Protein AF-A0A9N8PCC7-F1 (afdb_monomer_lite)

Organism: NCBI:txid2773715

pLDDT: mean 74.43, std 17.74, range [26.09, 97.5]

Structure (mmCIF, N/CA/C/O backbone):
data_AF-A0A9N8PCC7-F1
#
_entry.id   AF-A0A9N8PCC7-F1
#
loop_
_atom_site.group_PDB
_atom_site.id
_atom_site.type_symbol
_atom_site.label_atom_id
_atom_site.label_alt_id
_atom_site.label_comp_id
_atom_site.label_asym_id
_atom_site.label_entity_id
_atom_site.label_seq_id
_atom_site.pdbx_PDB_ins_code
_atom_site.Cartn_x
_atom_site.Cartn_y
_atom_site.Cartn_z
_atom_site.occupancy
_atom_site.B_iso_or_equiv
_atom_site.auth_seq_id
_atom_site.auth_comp_id
_atom_site.auth_asym_id
_atom_site.auth_atom_id
_atom_site.pdbx_PDB_model_num
ATOM 1 N N . MET A 1 1 ? 11.808 42.825 34.217 1.00 35.28 1 MET A N 1
ATOM 2 C CA . MET A 1 1 ? 12.042 42.696 32.765 1.00 35.28 1 MET A CA 1
ATOM 3 C C . MET A 1 1 ? 12.006 41.198 32.480 1.00 35.28 1 MET A C 1
ATOM 5 O O . MET A 1 1 ? 12.984 40.535 32.777 1.00 35.28 1 MET A O 1
ATOM 9 N N . SER A 1 2 ? 10.834 40.570 32.314 1.00 26.09 2 SER A N 1
ATOM 10 C CA . SER A 1 2 ? 9.923 40.628 31.141 1.00 26.09 2 SER A CA 1
ATOM 11 C C . SER A 1 2 ? 10.661 40.135 29.885 1.00 26.09 2 SER A C 1
ATOM 13 O O . SER A 1 2 ? 11.716 40.679 29.599 1.00 26.09 2 SER A O 1
ATOM 15 N N . SER A 1 3 ? 10.235 39.126 29.119 1.00 27.95 3 SER A N 1
ATOM 16 C CA . SER A 1 3 ? 8.883 38.614 28.853 1.00 27.95 3 SER A CA 1
ATOM 17 C C . SER A 1 3 ? 8.884 37.158 28.359 1.00 27.95 3 SER A C 1
ATOM 19 O O . SER A 1 3 ? 9.812 36.723 27.683 1.00 27.95 3 SER A O 1
ATOM 21 N N . ASN A 1 4 ? 7.773 36.471 28.648 1.00 31.59 4 ASN A N 1
ATOM 22 C CA . ASN A 1 4 ? 7.223 35.323 27.919 1.00 31.59 4 ASN A CA 1
ATOM 23 C C . ASN A 1 4 ? 6.811 35.699 26.479 1.00 31.59 4 ASN A C 1
ATOM 25 O O . ASN A 1 4 ? 6.327 36.807 26.274 1.00 31.59 4 ASN A O 1
ATOM 29 N N . CYS A 1 5 ? 6.880 34.734 25.558 1.00 27.02 5 CYS A N 1
ATOM 30 C CA . CYS A 1 5 ? 6.043 34.567 24.349 1.00 27.02 5 CYS A CA 1
ATOM 31 C C . CYS A 1 5 ? 6.024 33.043 24.096 1.00 27.02 5 CYS A C 1
ATOM 33 O O . CYS A 1 5 ? 7.092 32.470 23.916 1.00 27.02 5 CYS A O 1
ATOM 35 N N . THR A 1 6 ? 4.965 32.238 24.241 1.00 35.41 6 THR A N 1
ATOM 36 C CA . THR A 1 6 ? 3.554 32.302 23.808 1.00 35.41 6 THR A CA 1
ATOM 37 C C . THR A 1 6 ? 3.389 32.398 22.293 1.00 35.41 6 THR A C 1
ATOM 39 O O . THR A 1 6 ? 3.453 33.479 21.727 1.00 35.41 6 THR A O 1
ATOM 42 N N . ALA A 1 7 ? 3.131 31.245 21.672 1.00 30.30 7 ALA A N 1
ATOM 43 C CA . ALA A 1 7 ? 2.411 31.112 20.408 1.00 30.30 7 ALA A CA 1
ATOM 44 C C . ALA A 1 7 ? 1.688 29.751 20.407 1.00 30.30 7 ALA A C 1
ATOM 46 O O . ALA A 1 7 ? 2.099 28.786 19.771 1.00 30.30 7 ALA A O 1
ATOM 47 N N . MET A 1 8 ? 0.630 29.666 21.220 1.00 35.38 8 MET A N 1
ATOM 48 C CA . MET A 1 8 ? -0.553 28.895 20.850 1.00 35.38 8 MET A CA 1
ATOM 49 C C . MET A 1 8 ? -1.354 29.812 19.925 1.00 35.38 8 MET A C 1
ATOM 51 O O . MET A 1 8 ? -1.913 30.796 20.397 1.00 35.38 8 MET A O 1
ATOM 55 N N . GLU A 1 9 ? -1.396 29.506 18.634 1.00 30.23 9 GLU A N 1
ATOM 56 C CA . GLU A 1 9 ? -2.389 30.053 17.706 1.00 30.23 9 GLU A CA 1
ATOM 57 C C . GLU A 1 9 ? -3.090 28.853 17.064 1.00 30.23 9 GLU A C 1
ATOM 59 O O . GLU A 1 9 ? -2.480 28.022 16.400 1.00 30.23 9 GLU A O 1
ATOM 64 N N . ASN A 1 10 ? -4.288 28.554 17.561 1.00 30.11 10 ASN A N 1
ATOM 65 C CA . ASN A 1 10 ? -5.568 28.987 16.989 1.00 30.11 10 ASN A CA 1
ATOM 66 C C . ASN A 1 10 ? -6.054 28.019 15.902 1.00 30.11 10 ASN A C 1
ATOM 68 O O . ASN A 1 10 ? -6.213 28.364 14.736 1.00 30.11 10 ASN A O 1
ATOM 72 N N . MET A 1 11 ? -6.380 26.795 16.331 1.00 27.27 11 MET A N 1
ATOM 73 C CA . MET A 1 11 ? -7.489 26.064 15.721 1.00 27.27 11 MET A CA 1
ATOM 74 C C . MET A 1 11 ? -8.777 26.744 16.182 1.00 27.27 11 MET A C 1
ATOM 76 O O . MET A 1 11 ? -9.309 26.444 17.251 1.00 27.27 11 MET A O 1
ATOM 80 N N . THR A 1 12 ? -9.241 27.712 15.400 1.00 27.44 12 THR A N 1
ATOM 81 C CA . THR A 1 12 ? -10.558 28.321 15.561 1.00 27.44 12 THR A CA 1
ATOM 82 C C . THR A 1 12 ? -11.598 27.241 15.268 1.00 27.44 12 THR A C 1
ATOM 84 O O . THR A 1 12 ? -11.941 26.971 14.119 1.00 27.44 12 THR A O 1
ATOM 87 N N . LEU A 1 13 ? -12.043 26.557 16.323 1.00 32.41 13 LEU A N 1
ATOM 88 C CA . LEU A 1 13 ? -13.216 25.694 16.285 1.00 32.41 13 LEU A CA 1
ATOM 89 C C . LEU A 1 13 ? -14.417 26.549 15.849 1.00 32.41 13 LEU A C 1
ATOM 91 O O . LEU A 1 13 ? -14.565 27.666 16.356 1.00 32.41 13 LEU A O 1
ATOM 95 N N . PRO A 1 14 ? -15.263 26.066 14.923 1.00 30.00 14 PRO A N 1
ATOM 96 C CA . PRO A 1 14 ? -16.457 26.790 14.522 1.00 30.00 14 PRO A CA 1
ATOM 97 C C . PRO A 1 14 ? -17.300 27.111 15.760 1.00 30.00 14 PRO A C 1
ATOM 99 O O . PRO A 1 14 ? -17.638 26.241 16.565 1.00 30.00 14 PRO A O 1
ATOM 102 N N . SER A 1 15 ? -17.584 28.398 15.930 1.00 39.75 15 SER A N 1
ATOM 103 C CA . SER A 1 15 ? -18.399 28.928 17.010 1.00 39.75 15 SER A CA 1
ATOM 104 C C . SER A 1 15 ? -19.857 28.495 16.831 1.00 39.75 15 SER A C 1
ATOM 106 O O . SER A 1 15 ? -20.537 28.935 15.905 1.00 39.75 15 SER A O 1
ATOM 108 N N . SER A 1 16 ? -20.295 27.681 17.793 1.00 43.28 16 SER A N 1
ATOM 109 C CA . SER A 1 16 ? -21.620 27.092 18.048 1.00 43.28 16 SER A CA 1
ATOM 110 C C . SER A 1 16 ? -21.957 25.784 17.313 1.00 43.28 16 SER A C 1
ATOM 112 O O . SER A 1 16 ? -22.193 25.769 16.108 1.00 43.28 16 SER A O 1
ATOM 114 N N . PRO A 1 17 ? -22.060 24.679 18.072 1.00 42.03 17 PRO A N 1
ATOM 115 C CA . PRO A 1 17 ? -22.912 23.560 17.722 1.00 42.03 17 PRO A CA 1
ATOM 116 C C . PRO A 1 17 ? -23.997 23.414 18.796 1.00 42.03 17 PRO A C 1
ATOM 118 O O . PRO A 1 17 ? -23.699 23.132 19.957 1.00 42.03 17 PRO A O 1
ATOM 121 N N . GLU A 1 18 ? -25.263 23.583 18.429 1.00 40.59 18 GLU A N 1
ATOM 122 C CA . GLU A 1 18 ? -26.331 22.931 19.186 1.00 40.59 18 GLU A CA 1
ATOM 123 C C . GLU A 1 18 ? -26.0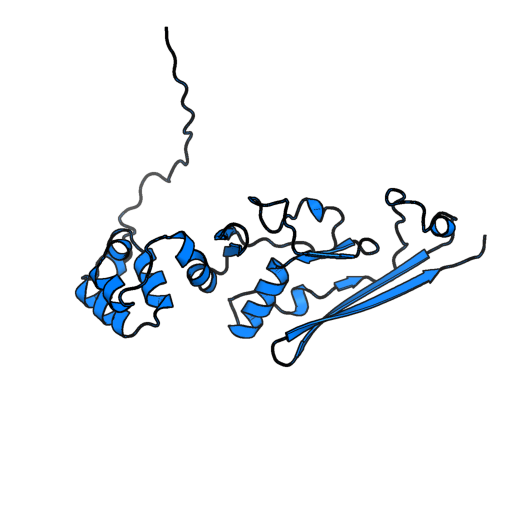02 21.431 19.269 1.00 40.59 18 GLU A C 1
ATOM 125 O O . GLU A 1 18 ? -25.667 20.812 18.260 1.00 40.59 18 GLU A O 1
ATOM 130 N N . ASP A 1 19 ? -26.007 20.897 20.491 1.00 43.06 19 ASP A N 1
ATOM 131 C CA . ASP A 1 19 ? -25.852 19.498 20.903 1.00 43.06 19 ASP A CA 1
ATOM 132 C C . ASP A 1 19 ? -25.801 18.434 19.784 1.00 43.06 19 ASP A C 1
ATOM 134 O O . ASP A 1 19 ? -26.704 17.613 19.624 1.00 43.06 19 ASP A O 1
ATOM 138 N N . LEU A 1 20 ? -24.657 18.309 19.105 1.00 44.66 20 LEU A N 1
ATOM 139 C CA . LEU A 1 20 ? -24.271 17.075 18.409 1.00 44.66 20 LEU A CA 1
ATOM 140 C C . LEU A 1 20 ? -23.746 16.051 19.430 1.00 44.66 20 LEU A C 1
ATOM 142 O O . LEU A 1 20 ? -22.702 15.423 19.256 1.00 44.66 20 LEU A O 1
ATOM 146 N N . THR A 1 21 ? -24.463 15.880 20.542 1.00 58.31 21 THR A N 1
ATOM 147 C CA . THR A 1 21 ? -24.248 14.737 21.422 1.00 58.31 21 THR A CA 1
ATOM 148 C C . THR A 1 21 ? -24.821 13.521 20.714 1.00 58.31 21 THR A C 1
ATOM 150 O O . THR A 1 21 ? -26.038 13.342 20.643 1.00 58.31 21 THR A O 1
ATOM 153 N N . SER A 1 22 ? -23.928 12.697 20.152 1.00 63.16 22 SER A N 1
ATOM 154 C CA . SER A 1 22 ? -24.262 11.381 19.602 1.00 63.16 22 SER A CA 1
ATOM 155 C C . SER A 1 22 ? -25.315 10.700 20.491 1.00 63.16 22 SER A C 1
ATOM 157 O O . SER A 1 22 ? -25.115 10.645 21.708 1.00 63.16 22 SER A O 1
ATOM 159 N N . PRO A 1 23 ? -26.425 10.170 19.943 1.00 71.12 23 PRO A N 1
ATOM 160 C CA . PRO A 1 23 ? -27.446 9.485 20.740 1.00 71.12 23 PRO A CA 1
ATOM 161 C C . PRO A 1 23 ? -26.857 8.318 21.545 1.00 71.12 23 PRO A C 1
ATOM 163 O O . PRO A 1 23 ? -27.362 7.981 22.612 1.00 71.12 23 PRO A O 1
ATOM 166 N N . PHE A 1 24 ? -25.726 7.771 21.093 1.00 67.00 24 PHE A N 1
ATOM 167 C CA . PHE A 1 24 ? -24.963 6.759 21.810 1.00 67.00 24 PHE A CA 1
ATOM 168 C C . PHE A 1 24 ? -24.369 7.273 23.134 1.00 67.00 24 PHE A C 1
ATOM 170 O O . PHE A 1 24 ? -24.306 6.535 24.111 1.00 67.00 24 PHE A O 1
ATOM 177 N N . ALA A 1 25 ? -23.989 8.552 23.208 1.00 66.44 25 ALA A N 1
ATOM 178 C CA . ALA A 1 25 ? -23.482 9.180 24.431 1.00 66.44 25 ALA A CA 1
ATOM 179 C C . ALA A 1 25 ? -24.571 9.390 25.502 1.00 66.44 25 ALA A C 1
ATOM 181 O O . ALA A 1 25 ? -24.244 9.686 26.649 1.00 66.44 25 ALA A O 1
ATOM 182 N N . LYS A 1 26 ? -25.853 9.237 25.135 1.00 76.94 26 LYS A N 1
ATOM 183 C CA . LYS A 1 26 ? -27.009 9.328 26.043 1.00 76.94 26 LYS A CA 1
ATOM 184 C C . LYS A 1 26 ? -27.431 7.965 26.610 1.00 76.94 26 LYS A C 1
ATOM 186 O O . LYS A 1 26 ? -28.301 7.924 27.477 1.00 76.94 26 LYS A O 1
ATOM 191 N N . LEU A 1 27 ? -26.848 6.859 26.133 1.00 80.31 27 LEU A N 1
ATOM 192 C CA . LEU A 1 27 ? -27.127 5.521 26.662 1.00 80.31 27 LEU A CA 1
ATOM 193 C C . LEU A 1 27 ? -26.591 5.385 28.090 1.00 80.31 27 LEU A C 1
ATOM 195 O O . LEU A 1 27 ? -25.503 5.873 28.406 1.00 80.31 27 LEU A O 1
ATOM 199 N N . CYS A 1 28 ? -27.335 4.689 28.955 1.00 85.12 28 CYS A N 1
ATOM 200 C CA . CYS A 1 28 ? -26.811 4.341 30.271 1.00 85.12 28 CYS A CA 1
ATOM 201 C C . CYS A 1 28 ? -25.649 3.350 30.127 1.00 85.12 28 CYS A C 1
ATOM 203 O O . CYS A 1 28 ? -25.610 2.537 29.199 1.00 85.12 28 CYS A O 1
ATOM 205 N N . ILE A 1 29 ? -24.702 3.409 31.063 1.00 81.88 29 ILE A N 1
ATOM 206 C CA . ILE A 1 29 ? -23.507 2.567 31.007 1.00 81.88 29 ILE A CA 1
ATOM 207 C C . ILE A 1 29 ? -23.854 1.071 31.011 1.00 81.88 29 ILE A C 1
ATOM 209 O O . ILE A 1 29 ? -23.195 0.312 30.313 1.00 81.88 29 ILE A O 1
ATOM 213 N N . ASP A 1 30 ? -24.923 0.656 31.696 1.00 84.25 30 ASP A N 1
ATOM 214 C CA . ASP A 1 30 ? -25.349 -0.748 31.750 1.00 84.25 30 ASP A CA 1
ATOM 215 C C . ASP A 1 30 ? -25.771 -1.285 30.376 1.00 84.25 30 ASP A C 1
ATOM 217 O O . ASP A 1 30 ? -25.395 -2.395 30.007 1.00 84.25 30 ASP A O 1
ATOM 221 N N . LEU A 1 31 ? -26.482 -0.481 29.575 1.00 86.62 31 LEU A N 1
ATOM 222 C CA . LEU A 1 31 ? -26.829 -0.841 28.196 1.00 86.62 31 LEU A CA 1
ATOM 223 C C . LEU A 1 31 ? -25.581 -0.930 27.316 1.00 86.62 31 LEU A C 1
ATOM 225 O O . LEU A 1 31 ? -25.467 -1.835 26.494 1.00 86.62 31 LEU A O 1
ATOM 229 N N . VAL A 1 32 ? -24.622 -0.019 27.502 1.00 87.00 32 VAL A N 1
ATOM 230 C CA . VAL A 1 32 ? -23.350 -0.053 26.765 1.00 87.00 32 VAL A CA 1
ATOM 231 C C . VAL A 1 32 ? -22.543 -1.306 27.116 1.00 87.00 32 VAL A C 1
ATOM 233 O O . VAL A 1 32 ? -21.949 -1.907 26.224 1.00 87.00 32 VAL A O 1
ATOM 236 N N . LEU A 1 33 ? -22.542 -1.728 28.384 1.00 85.12 33 LEU A N 1
ATOM 237 C CA . LEU A 1 33 ? -21.879 -2.956 28.831 1.00 85.12 33 LEU A CA 1
ATOM 238 C C . LEU A 1 33 ? -22.560 -4.206 28.267 1.00 85.12 33 LEU A C 1
ATOM 240 O O . LEU A 1 33 ? -21.866 -5.070 27.746 1.00 85.12 33 LEU A O 1
ATOM 244 N N . GLN A 1 34 ? -23.896 -4.260 28.269 1.00 86.56 34 GLN A N 1
ATOM 245 C CA . GLN A 1 34 ? -24.636 -5.358 27.639 1.00 86.56 34 GLN A CA 1
ATOM 246 C C . GLN A 1 34 ? -24.338 -5.460 26.144 1.00 86.56 34 GLN A C 1
ATOM 248 O O . GLN A 1 34 ? -24.159 -6.556 25.634 1.00 86.56 34 GLN A O 1
ATOM 253 N N . ILE A 1 35 ? -24.248 -4.331 25.432 1.00 86.88 35 ILE A N 1
ATOM 254 C CA . ILE A 1 35 ? -23.822 -4.326 24.026 1.00 86.88 35 ILE A CA 1
ATOM 255 C C . ILE A 1 35 ? -22.389 -4.861 23.914 1.00 86.88 35 ILE A C 1
ATOM 257 O O . ILE A 1 35 ? -22.114 -5.698 23.058 1.00 86.88 35 ILE A O 1
ATOM 261 N N . ALA A 1 36 ? -21.483 -4.397 24.778 1.00 86.56 36 ALA A N 1
ATOM 262 C CA . ALA A 1 36 ? -20.080 -4.792 24.765 1.00 86.56 36 ALA A CA 1
ATOM 263 C C . ALA A 1 36 ? -19.859 -6.291 25.036 1.00 86.56 36 ALA A C 1
ATOM 265 O O . ALA A 1 36 ? -18.931 -6.852 24.460 1.00 86.56 36 ALA A O 1
ATOM 266 N N . ASP A 1 37 ? -20.718 -6.945 25.821 1.00 85.88 37 ASP A N 1
ATOM 267 C CA . ASP A 1 37 ? -20.656 -8.393 26.083 1.00 85.88 37 ASP A CA 1
ATOM 268 C C . ASP A 1 37 ? -20.820 -9.247 24.815 1.00 85.88 37 ASP A C 1
ATOM 270 O O . ASP A 1 37 ? -20.281 -10.350 24.729 1.00 85.88 37 ASP A O 1
ATOM 274 N N . PHE A 1 38 ? -21.537 -8.736 23.810 1.00 85.75 38 PHE A N 1
ATOM 275 C CA . PHE A 1 38 ? -21.740 -9.425 22.531 1.00 85.75 38 PHE A CA 1
ATOM 276 C C . PHE A 1 38 ? -20.742 -9.002 21.449 1.00 85.75 38 PHE A C 1
ATOM 278 O O . PHE A 1 38 ? -20.787 -9.519 20.331 1.00 85.75 38 PHE A O 1
ATOM 285 N N . LEU A 1 39 ? -19.851 -8.054 21.747 1.00 81.50 39 LEU A N 1
ATOM 286 C CA . LEU A 1 39 ? -18.888 -7.539 20.787 1.00 81.50 39 LEU A CA 1
ATOM 287 C C . LEU A 1 39 ? -17.545 -8.279 20.888 1.00 81.50 39 LEU A C 1
ATOM 289 O O . LEU A 1 39 ? -17.069 -8.567 21.987 1.00 81.50 39 LEU A O 1
ATOM 293 N N . PRO A 1 40 ? -16.860 -8.522 19.754 1.00 76.88 40 PRO A N 1
ATOM 294 C CA . PRO A 1 40 ? -15.461 -8.924 19.773 1.00 76.88 40 PRO A CA 1
ATOM 295 C C . PRO A 1 40 ? -14.626 -7.919 20.562 1.00 76.88 40 PRO A C 1
ATOM 297 O O . PRO A 1 40 ? -14.922 -6.718 20.562 1.00 76.88 40 PRO A O 1
ATOM 300 N N . SER A 1 41 ? -13.540 -8.394 21.176 1.00 74.12 41 SER A N 1
ATOM 301 C CA . SER A 1 41 ? -12.652 -7.559 21.988 1.00 74.12 41 SER A CA 1
ATOM 302 C C . SER A 1 41 ? -12.339 -6.243 21.279 1.00 74.12 41 SER A C 1
ATOM 304 O O . SER A 1 41 ? -12.560 -5.177 21.848 1.00 74.12 41 SER A O 1
ATOM 306 N N . GLU A 1 42 ? -11.863 -6.280 20.036 1.00 72.94 42 GLU A N 1
ATOM 307 C CA . GLU A 1 42 ? -11.500 -5.125 19.205 1.00 72.94 42 GLU A CA 1
ATOM 308 C C . GLU A 1 42 ? -12.619 -4.083 19.081 1.00 72.94 42 GLU A C 1
ATOM 310 O O . GLU A 1 42 ? -12.355 -2.889 19.232 1.00 72.94 42 GLU A O 1
ATOM 315 N N . SER A 1 43 ? -13.863 -4.523 18.905 1.00 77.81 43 SER A N 1
ATOM 316 C CA . SER A 1 43 ? -15.035 -3.649 18.822 1.00 77.81 43 SER A CA 1
ATOM 317 C C . SER A 1 43 ? -15.350 -2.976 20.162 1.00 77.81 43 SER A C 1
ATOM 319 O O . SER A 1 43 ? -15.705 -1.800 20.176 1.00 77.81 43 SER A O 1
ATOM 321 N N . VAL A 1 44 ? -15.122 -3.653 21.295 1.00 81.12 44 VAL A N 1
ATOM 322 C CA . VAL A 1 44 ? -15.233 -3.046 22.639 1.00 81.12 44 VAL A CA 1
ATOM 323 C C . VAL A 1 44 ? -14.214 -1.916 22.839 1.00 81.12 44 VAL A C 1
ATOM 325 O O . VAL A 1 44 ? -14.491 -0.935 23.523 1.00 81.12 44 VAL A O 1
ATOM 328 N N . LEU A 1 45 ? -13.037 -1.999 22.214 1.00 76.88 45 LEU A N 1
ATOM 329 C CA . LEU A 1 45 ? -12.047 -0.916 22.264 1.00 76.88 45 LEU A CA 1
ATOM 330 C C . LEU A 1 45 ? -12.436 0.264 21.388 1.00 76.88 45 LEU A C 1
ATOM 332 O O . LEU A 1 45 ? -12.320 1.401 21.836 1.00 76.88 45 LEU A O 1
ATOM 336 N N . ALA A 1 46 ? -12.904 0.002 20.167 1.00 76.06 46 ALA A N 1
ATOM 337 C CA . ALA A 1 46 ? -13.444 1.057 19.319 1.00 76.06 46 ALA A CA 1
ATOM 338 C C . ALA A 1 46 ? -14.570 1.801 20.055 1.00 76.06 46 ALA A C 1
ATOM 340 O O . ALA A 1 46 ? -14.564 3.028 20.110 1.00 76.06 46 ALA A O 1
ATOM 341 N N . LEU A 1 47 ? -15.449 1.051 20.728 1.00 80.88 47 LEU A N 1
ATOM 342 C CA . LEU A 1 47 ? -16.507 1.573 21.586 1.00 80.88 47 LEU A CA 1
ATOM 343 C C . LEU A 1 47 ? -15.965 2.426 22.741 1.00 80.88 47 LEU A C 1
ATOM 345 O O . LEU A 1 47 ? -16.424 3.552 22.937 1.00 80.88 47 LEU A O 1
ATOM 349 N N . ALA A 1 48 ? -14.962 1.929 23.471 1.00 80.94 48 ALA A N 1
ATOM 350 C CA . ALA A 1 48 ? -14.328 2.650 24.574 1.00 80.94 48 ALA A CA 1
ATOM 351 C C . ALA A 1 48 ? -13.748 3.998 24.124 1.00 80.94 48 ALA A C 1
ATOM 353 O O . ALA A 1 48 ? -13.818 4.981 24.851 1.00 80.94 48 ALA A O 1
ATOM 354 N N . LEU A 1 49 ? -13.201 4.060 22.913 1.00 75.44 49 LEU A N 1
ATOM 355 C CA . LEU A 1 49 ? -12.538 5.248 22.379 1.00 75.44 49 LEU A CA 1
ATOM 356 C C . LEU A 1 49 ? -13.498 6.300 21.812 1.00 75.44 49 LEU A C 1
ATOM 358 O O . LEU A 1 49 ? -13.060 7.410 21.521 1.00 75.44 49 LEU A O 1
ATOM 362 N N . THR A 1 50 ? -14.792 5.992 21.684 1.00 76.56 50 THR A N 1
ATOM 363 C CA . THR A 1 50 ? -15.788 6.959 21.188 1.00 76.56 50 THR A CA 1
ATOM 364 C C . THR A 1 50 ? -15.973 8.156 22.121 1.00 76.56 50 THR A C 1
ATOM 366 O O . THR A 1 50 ? -16.277 9.253 21.658 1.00 76.56 50 THR A O 1
ATOM 369 N N . THR A 1 51 ? -15.793 7.972 23.436 1.00 76.19 51 THR A N 1
ATOM 370 C CA . THR A 1 51 ? -15.933 9.045 24.428 1.00 76.19 51 THR A CA 1
ATOM 371 C C . THR A 1 51 ? -14.919 8.903 25.555 1.00 76.19 51 THR A C 1
ATOM 373 O O . THR A 1 51 ? -14.554 7.804 25.969 1.00 76.19 51 THR A O 1
ATOM 376 N N . LYS A 1 52 ? -14.516 10.037 26.138 1.00 75.06 52 LYS A N 1
ATOM 377 C CA . LYS A 1 52 ? -13.636 10.057 27.315 1.00 75.06 52 LYS A CA 1
ATOM 378 C C . LYS A 1 52 ? -14.243 9.298 28.505 1.00 75.06 52 LYS A C 1
ATOM 380 O O . LYS A 1 52 ? -13.504 8.708 29.289 1.00 75.06 52 LYS A O 1
ATOM 385 N N . THR A 1 53 ? -15.569 9.301 28.642 1.00 80.06 53 THR A N 1
ATOM 386 C CA . THR A 1 53 ? -16.286 8.608 29.722 1.00 80.06 53 THR A CA 1
ATOM 387 C C . THR A 1 53 ? -16.172 7.093 29.586 1.00 80.06 53 THR A C 1
ATOM 389 O O . THR A 1 53 ? -15.805 6.422 30.548 1.00 80.06 53 THR A O 1
ATOM 392 N N . LEU A 1 54 ? -16.414 6.554 28.387 1.00 80.94 54 LEU A N 1
ATOM 393 C CA . LEU A 1 54 ? -16.276 5.121 28.125 1.00 80.94 54 LEU A CA 1
ATOM 394 C C . LEU A 1 54 ? -14.815 4.674 28.189 1.00 80.94 54 LEU A C 1
ATOM 396 O O . LEU A 1 54 ? -14.529 3.631 28.770 1.00 80.94 54 LEU A O 1
ATOM 400 N N . PHE A 1 55 ? -13.883 5.498 27.702 1.00 78.44 55 PHE A N 1
ATOM 401 C CA . PHE A 1 55 ? -12.454 5.196 27.768 1.00 78.44 55 PHE A CA 1
ATOM 402 C C . PHE A 1 55 ? -11.951 5.056 29.208 1.00 78.44 55 PHE A C 1
ATOM 404 O O . PHE A 1 55 ? -11.093 4.226 29.482 1.00 78.44 55 PHE A O 1
ATOM 411 N N . ASN A 1 56 ? -12.486 5.837 30.147 1.00 78.06 56 ASN A N 1
ATOM 412 C CA . ASN A 1 56 ? -12.115 5.743 31.561 1.00 78.06 56 ASN A CA 1
ATOM 413 C C . ASN A 1 56 ? -13.008 4.772 32.358 1.00 78.06 56 ASN A C 1
ATOM 415 O O . ASN A 1 56 ? -12.812 4.611 33.563 1.00 78.06 56 ASN A O 1
ATOM 419 N N . SER A 1 57 ? -13.981 4.113 31.719 1.00 82.31 57 SER A N 1
ATOM 420 C CA . SER A 1 57 ? -14.891 3.186 32.393 1.00 82.31 57 SER A CA 1
ATOM 421 C C . SER A 1 57 ? -14.178 1.890 32.758 1.00 82.31 57 SER A C 1
ATOM 423 O O . SER A 1 57 ? -13.896 1.043 31.910 1.00 82.31 57 SER A O 1
ATOM 425 N N . GLN A 1 58 ? -13.930 1.690 34.052 1.00 80.50 58 GLN A N 1
ATOM 426 C CA . GLN A 1 5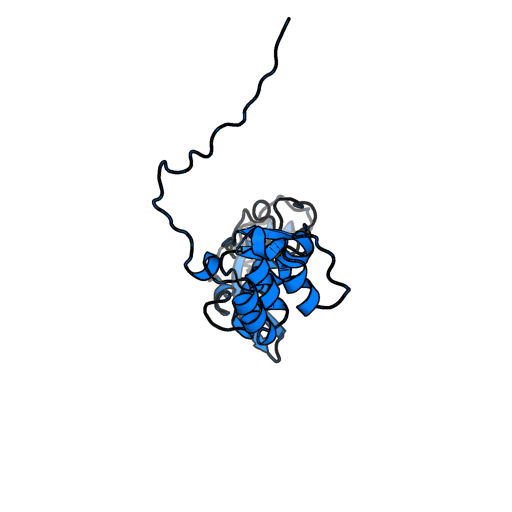8 ? -13.313 0.460 34.544 1.00 80.50 58 GLN A CA 1
ATOM 427 C C . GLN A 1 58 ? -14.189 -0.775 34.271 1.00 80.50 58 GLN A C 1
ATOM 429 O O . GLN A 1 58 ? -13.657 -1.859 34.049 1.00 80.50 58 GLN A O 1
ATOM 434 N N . ALA A 1 59 ? -15.518 -0.617 34.257 1.00 81.44 59 ALA A N 1
ATOM 435 C CA . ALA A 1 59 ? -16.453 -1.702 33.968 1.00 81.44 59 ALA A CA 1
ATOM 436 C C . ALA A 1 59 ? -16.288 -2.233 32.536 1.00 81.44 59 ALA A C 1
ATOM 438 O O . ALA A 1 59 ? -16.234 -3.442 32.336 1.00 81.44 59 ALA A O 1
ATOM 439 N N . LEU A 1 60 ? -16.103 -1.335 31.564 1.00 80.56 60 LEU A N 1
ATOM 440 C CA . LEU A 1 60 ? -15.921 -1.700 30.159 1.00 80.56 60 LEU A CA 1
ATOM 441 C C . LEU A 1 60 ? -14.596 -2.447 29.935 1.00 80.56 60 LEU A C 1
ATOM 443 O O . LEU A 1 60 ? -14.540 -3.421 29.191 1.00 80.56 60 LEU A O 1
ATOM 447 N N . TRP A 1 61 ? -13.528 -2.037 30.625 1.00 77.25 61 TRP A N 1
ATOM 448 C CA . TRP A 1 61 ? -12.234 -2.720 30.532 1.00 77.25 61 TRP A CA 1
ATOM 449 C C . TRP A 1 61 ? -12.211 -4.089 31.209 1.00 77.25 61 TRP A C 1
ATOM 451 O O . TRP A 1 61 ? -11.473 -4.963 30.758 1.00 77.25 61 TRP A O 1
ATOM 461 N N . ARG A 1 62 ? -13.025 -4.311 32.250 1.00 78.50 62 ARG A N 1
ATOM 462 C CA . ARG A 1 62 ? -13.131 -5.625 32.910 1.00 78.50 62 ARG A CA 1
ATOM 463 C C . ARG A 1 62 ? -13.639 -6.712 31.962 1.00 78.50 62 ARG A C 1
ATOM 465 O O . ARG A 1 62 ? -13.189 -7.847 32.088 1.00 78.50 62 ARG A O 1
ATOM 472 N N . LEU A 1 63 ? -14.469 -6.359 30.978 1.00 75.31 63 LEU A N 1
ATOM 473 C CA . LEU A 1 63 ? -14.935 -7.283 29.934 1.00 75.31 63 LEU A CA 1
ATOM 474 C C . LEU A 1 63 ? -13.790 -7.841 29.071 1.00 75.31 63 LEU A C 1
ATOM 476 O O . LEU A 1 63 ? -13.915 -8.910 28.486 1.00 75.31 63 LEU A O 1
ATOM 480 N N . ARG A 1 64 ? -12.643 -7.149 29.018 1.00 70.06 64 ARG A N 1
ATOM 481 C CA . ARG A 1 64 ? -11.466 -7.543 28.223 1.00 70.06 64 ARG A CA 1
ATOM 482 C C . ARG A 1 64 ? -10.416 -8.330 29.017 1.00 70.06 64 ARG A C 1
ATOM 484 O O . ARG A 1 64 ? -9.369 -8.673 28.470 1.00 70.06 64 ARG A O 1
ATOM 491 N N . GLY A 1 65 ? -10.682 -8.629 30.289 1.00 63.69 65 GLY A N 1
ATOM 492 C CA . GLY A 1 65 ? -9.773 -9.371 31.160 1.00 63.69 65 GLY A CA 1
ATOM 493 C C . GLY A 1 65 ? -8.622 -8.533 31.756 1.00 63.69 65 GLY A C 1
ATOM 494 O O . GLY A 1 65 ? -8.432 -7.365 31.415 1.00 63.69 65 GLY A O 1
ATOM 495 N N . PRO A 1 66 ? -7.838 -9.113 32.682 1.00 54.12 66 PRO A N 1
ATOM 496 C CA . PRO A 1 66 ? -6.971 -8.370 33.608 1.00 54.12 66 PRO A CA 1
ATOM 497 C C . PRO A 1 66 ? -5.676 -7.768 33.020 1.00 54.12 66 PRO A C 1
ATOM 499 O O . PRO A 1 66 ? -4.915 -7.159 33.767 1.00 54.12 66 PRO A O 1
ATOM 502 N N . TYR A 1 67 ? -5.399 -7.902 31.716 1.00 53.25 67 TYR A N 1
ATOM 503 C CA . TYR A 1 67 ? -4.067 -7.620 31.140 1.00 53.25 67 TYR A CA 1
ATOM 504 C C . TYR A 1 67 ? -4.015 -6.561 30.028 1.00 53.25 67 TYR A C 1
ATOM 506 O O . TYR A 1 67 ? -3.030 -6.480 29.290 1.00 53.25 67 TYR A O 1
ATOM 514 N N . VAL A 1 68 ? -5.024 -5.700 29.896 1.00 56.16 68 VAL A N 1
ATOM 515 C CA . VAL A 1 68 ? -4.971 -4.626 28.894 1.00 56.16 68 VAL A CA 1
ATOM 516 C C . VAL A 1 68 ? -4.254 -3.404 29.472 1.00 56.16 68 VAL A C 1
ATOM 518 O O . VAL A 1 68 ? -4.836 -2.617 30.210 1.00 56.16 68 VAL A O 1
ATOM 521 N N . GLN A 1 69 ? -2.973 -3.227 29.136 1.00 54.88 69 GLN A N 1
ATOM 522 C CA . GLN A 1 69 ? -2.244 -1.996 29.461 1.00 54.88 69 GLN A CA 1
ATOM 523 C C . GLN A 1 69 ? -2.911 -0.783 28.785 1.00 54.88 69 GLN A C 1
ATOM 525 O O . GLN A 1 69 ? -3.009 -0.733 27.561 1.00 54.88 69 GLN A O 1
ATOM 530 N N . HIS A 1 70 ? -3.313 0.208 29.588 1.00 55.94 70 HIS A N 1
ATOM 531 C CA . HIS A 1 70 ? -4.138 1.370 29.215 1.00 55.94 70 HIS A CA 1
ATOM 532 C C . HIS A 1 70 ? -3.437 2.456 28.377 1.00 55.94 70 HIS A C 1
ATOM 534 O O . HIS A 1 70 ? -3.775 3.634 28.478 1.00 55.94 70 HIS A O 1
ATOM 540 N N . SER A 1 71 ? -2.441 2.108 27.561 1.00 58.16 71 SER A N 1
ATOM 541 C CA . SER A 1 71 ? -1.807 3.096 26.684 1.00 58.16 71 SER A CA 1
ATOM 542 C C . SER A 1 71 ? -2.610 3.233 25.388 1.00 58.16 71 SER A C 1
ATOM 544 O O . SER A 1 71 ? -2.688 2.255 24.637 1.00 58.16 71 SER A O 1
ATOM 546 N N . PRO A 1 72 ? -3.132 4.430 25.050 1.00 55.56 72 PRO A N 1
ATOM 547 C CA . PRO A 1 72 ? -3.815 4.671 23.777 1.00 55.56 72 PRO A CA 1
ATOM 548 C C . PRO A 1 72 ? -2.982 4.240 22.558 1.00 55.56 72 PRO A C 1
ATOM 550 O O . PRO A 1 72 ? -3.530 3.777 21.560 1.00 55.56 72 PRO A O 1
ATOM 553 N N . GLY A 1 73 ? -1.647 4.309 22.653 1.00 58.31 73 GLY A N 1
ATOM 554 C CA . GLY A 1 73 ? -0.738 3.887 21.583 1.00 58.31 73 GLY A CA 1
ATOM 555 C C . GLY A 1 73 ? -0.784 2.385 21.278 1.00 58.31 73 GLY A C 1
ATOM 556 O O . GLY A 1 73 ? -0.626 1.992 20.126 1.00 58.31 73 GLY A O 1
ATOM 557 N N . ARG A 1 74 ? -1.089 1.533 22.270 1.00 63.09 74 ARG A N 1
ATOM 558 C CA . ARG A 1 74 ? -1.269 0.080 22.062 1.00 63.09 74 ARG A CA 1
ATOM 559 C C . ARG A 1 74 ? -2.616 -0.271 21.423 1.00 63.09 74 ARG A C 1
ATOM 561 O O . ARG A 1 74 ? -2.857 -1.423 21.074 1.00 63.09 74 ARG A O 1
ATOM 568 N N . HIS A 1 75 ? -3.497 0.712 21.274 1.00 69.56 75 HIS A N 1
ATOM 569 C CA . HIS A 1 75 ? -4.828 0.555 20.697 1.00 69.56 75 HIS A CA 1
ATOM 570 C C . HIS A 1 75 ? -4.926 1.085 19.265 1.00 69.56 75 HIS A C 1
ATOM 572 O O . HIS A 1 75 ? -5.876 0.754 18.562 1.00 69.56 75 HIS A O 1
ATOM 578 N N . ALA A 1 76 ? -3.920 1.829 18.805 1.00 71.38 76 ALA A N 1
ATOM 579 C CA . ALA A 1 76 ? -3.860 2.388 17.460 1.00 71.38 76 ALA A CA 1
ATOM 580 C C . ALA A 1 76 ? -3.924 1.322 16.350 1.00 71.38 76 ALA A C 1
ATOM 582 O O . ALA A 1 76 ? -4.638 1.519 15.371 1.00 71.38 76 ALA A O 1
ATOM 583 N N . GLN A 1 77 ? -3.269 0.170 16.515 1.00 71.56 77 GLN A N 1
ATOM 584 C CA . GLN A 1 77 ? -3.295 -0.895 15.505 1.00 71.56 77 GLN A CA 1
ATOM 585 C C . GLN A 1 77 ? -4.701 -1.505 15.308 1.00 71.56 77 GLN A C 1
ATOM 587 O O . GLN A 1 77 ? -5.143 -1.598 14.163 1.00 71.56 77 GLN A O 1
ATOM 592 N N . PRO A 1 78 ? -5.454 -1.871 16.369 1.00 72.50 78 PRO A N 1
ATOM 593 C CA . PRO A 1 78 ? -6.864 -2.228 16.227 1.00 72.50 78 PRO A CA 1
ATOM 594 C C . PRO A 1 78 ? -7.731 -1.123 15.616 1.00 72.50 78 PRO A C 1
ATOM 596 O O . PRO A 1 78 ? -8.584 -1.428 14.793 1.00 72.50 78 PRO A O 1
ATOM 599 N N . ILE A 1 79 ? -7.518 0.146 15.990 1.00 73.94 79 ILE A N 1
ATOM 600 C CA . ILE A 1 79 ? -8.304 1.281 15.470 1.00 73.94 79 ILE A CA 1
ATOM 601 C C . ILE A 1 79 ? -8.096 1.456 13.965 1.00 73.94 79 ILE A C 1
ATOM 603 O O . ILE A 1 79 ? -9.068 1.683 13.250 1.00 73.94 79 ILE A O 1
ATOM 607 N N . ALA A 1 80 ? -6.858 1.316 13.477 1.00 74.06 80 ALA A N 1
ATOM 608 C CA . ALA A 1 80 ? -6.545 1.437 12.052 1.00 74.06 80 ALA A CA 1
ATOM 609 C C . ALA A 1 80 ? -7.394 0.495 11.188 1.00 74.06 80 ALA A C 1
ATOM 611 O O . ALA A 1 80 ? -7.793 0.865 10.091 1.00 74.06 80 ALA A O 1
ATOM 612 N N . ARG A 1 81 ? -7.751 -0.691 11.707 1.00 70.12 81 ARG A N 1
ATOM 613 C CA . ARG A 1 81 ? -8.616 -1.651 10.997 1.00 70.12 81 ARG A CA 1
ATOM 614 C C . ARG A 1 81 ? -9.997 -1.083 10.663 1.00 70.12 81 ARG A C 1
ATOM 616 O O . ARG A 1 81 ? -10.606 -1.511 9.693 1.00 70.12 81 ARG A O 1
ATOM 623 N N . TYR A 1 82 ? -10.489 -0.145 11.468 1.00 70.81 82 TYR A N 1
ATOM 624 C CA . TYR A 1 82 ? -11.819 0.448 11.325 1.00 70.81 82 TYR A CA 1
ATOM 625 C C . TYR A 1 82 ? -11.780 1.873 10.770 1.00 70.81 82 TYR A C 1
ATOM 627 O O . TYR A 1 82 ? -12.824 2.511 10.659 1.00 70.81 82 TYR A O 1
ATOM 635 N N . SER A 1 83 ? -10.594 2.391 10.446 1.00 75.75 83 SER A N 1
ATOM 636 C CA . SER A 1 83 ? -10.411 3.773 10.022 1.00 75.75 83 SER A CA 1
ATOM 637 C C . SER A 1 83 ? -9.779 3.801 8.628 1.00 75.75 83 SER A C 1
ATOM 639 O O . SER A 1 83 ? -8.558 3.754 8.514 1.00 75.75 83 SER A O 1
ATOM 641 N N . PRO A 1 84 ? -10.588 3.845 7.553 1.00 73.81 84 PRO A N 1
ATOM 642 C CA . PRO A 1 84 ? -10.097 3.684 6.180 1.00 73.81 84 PRO A CA 1
ATOM 643 C C . PRO A 1 84 ? -9.140 4.800 5.733 1.00 73.81 84 PRO A C 1
ATOM 645 O O . PRO A 1 84 ? -8.349 4.588 4.811 1.00 73.81 84 PRO A O 1
ATOM 648 N N . ASP A 1 85 ? -9.186 5.951 6.407 1.00 80.31 85 ASP A N 1
ATOM 649 C CA . ASP A 1 85 ? -8.353 7.128 6.139 1.00 80.31 85 ASP A CA 1
ATOM 650 C C . ASP A 1 85 ? -7.037 7.131 6.927 1.00 80.31 85 ASP A C 1
ATOM 652 O O . ASP A 1 85 ? -6.236 8.056 6.789 1.00 80.31 85 ASP A O 1
ATOM 656 N N . TRP A 1 86 ? -6.796 6.119 7.766 1.00 82.19 86 TRP A N 1
ATOM 657 C CA . TRP A 1 86 ? -5.633 6.061 8.645 1.00 82.19 86 TRP A CA 1
ATOM 658 C C . TRP A 1 86 ? -4.927 4.717 8.544 1.00 82.19 86 TRP A C 1
ATOM 660 O O . TRP A 1 86 ? -5.547 3.661 8.480 1.00 82.19 86 TRP A O 1
ATOM 670 N N . ILE A 1 87 ? -3.599 4.752 8.587 1.00 80.00 87 ILE A N 1
ATOM 671 C CA . ILE A 1 87 ? -2.766 3.554 8.635 1.00 80.00 87 ILE A CA 1
ATOM 672 C C . ILE A 1 87 ? -1.967 3.518 9.930 1.00 80.00 87 ILE A C 1
ATOM 674 O O . ILE A 1 87 ? -1.468 4.540 10.405 1.00 80.00 87 ILE A O 1
ATOM 678 N N . TYR A 1 88 ? -1.848 2.327 10.511 1.00 80.12 88 TYR A N 1
ATOM 679 C CA . TYR A 1 88 ? -0.955 2.108 11.636 1.00 80.12 88 TYR A CA 1
ATOM 680 C C . TYR A 1 88 ? 0.482 1.949 11.149 1.00 80.12 88 TYR A C 1
ATOM 682 O O . TYR A 1 88 ? 0.772 1.073 10.339 1.00 80.12 88 TYR A O 1
ATOM 690 N N . CYS A 1 89 ? 1.379 2.785 11.661 1.00 79.06 89 CYS A N 1
ATOM 691 C CA . CYS A 1 89 ? 2.801 2.690 11.381 1.00 79.06 89 CYS A CA 1
ATOM 692 C C . CYS A 1 89 ? 3.501 1.861 12.460 1.00 79.06 89 CYS A C 1
ATOM 694 O O . CYS A 1 89 ? 3.611 2.308 13.605 1.00 79.06 89 CYS A O 1
ATOM 696 N N . ASP A 1 90 ? 4.035 0.699 12.081 1.00 73.38 90 ASP A N 1
ATOM 697 C CA . ASP A 1 90 ? 4.746 -0.207 12.995 1.00 73.38 90 ASP A CA 1
ATOM 698 C C . ASP A 1 90 ? 6.078 0.373 13.520 1.00 73.38 90 ASP A C 1
ATOM 700 O O . ASP A 1 90 ? 6.616 -0.112 14.510 1.00 73.38 90 ASP A O 1
ATOM 704 N N . PHE A 1 91 ? 6.601 1.446 12.911 1.00 75.62 91 PHE A N 1
ATOM 705 C CA . PHE A 1 91 ? 7.844 2.097 13.348 1.00 75.62 91 PHE A CA 1
ATOM 706 C C . PHE A 1 91 ? 7.656 3.071 14.502 1.00 75.62 91 PHE A C 1
ATOM 708 O O . PHE A 1 91 ? 8.385 3.039 15.494 1.00 75.62 91 PHE A O 1
ATOM 715 N N . CYS A 1 92 ? 6.716 4.005 14.349 1.00 80.19 92 CYS A N 1
ATOM 716 C CA . CYS A 1 92 ? 6.465 5.020 15.368 1.00 80.19 92 CYS A CA 1
ATOM 717 C C . CYS A 1 92 ? 5.303 4.647 16.296 1.00 80.19 92 CYS A C 1
ATOM 719 O O . CYS A 1 92 ? 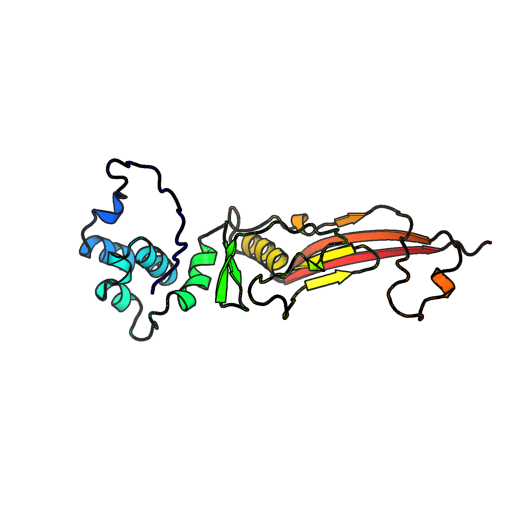5.055 5.368 17.264 1.00 80.19 92 CYS A O 1
ATOM 721 N N . PHE A 1 93 ? 4.613 3.532 16.017 1.00 77.69 93 PHE A N 1
ATOM 722 C CA . PHE A 1 93 ? 3.442 3.033 16.739 1.00 77.69 93 PHE A CA 1
ATOM 723 C C . PHE A 1 93 ? 2.292 4.056 16.795 1.00 77.69 93 PHE A C 1
ATOM 725 O O . PHE A 1 93 ? 1.559 4.134 17.785 1.00 77.69 93 PHE A O 1
ATOM 732 N N . ARG A 1 94 ? 2.134 4.871 15.742 1.00 80.56 94 ARG A N 1
ATOM 733 C CA . ARG A 1 94 ? 1.073 5.886 15.617 1.00 80.56 94 ARG A CA 1
ATOM 734 C C . ARG A 1 94 ? 0.252 5.687 14.350 1.00 80.56 94 ARG A C 1
ATOM 736 O O . ARG A 1 94 ? 0.685 5.035 13.404 1.00 80.56 94 ARG A O 1
ATOM 743 N N . LEU A 1 95 ? -0.932 6.291 14.353 1.00 82.31 95 LEU A N 1
ATOM 744 C CA . LEU A 1 95 ? -1.753 6.438 13.160 1.00 82.31 95 LEU A CA 1
ATOM 745 C C . LEU A 1 95 ? -1.215 7.589 12.309 1.00 82.31 95 LEU A C 1
ATOM 747 O O . LEU A 1 95 ? -0.975 8.689 12.815 1.00 82.31 95 LEU A O 1
ATOM 751 N N . HIS A 1 96 ? -1.046 7.334 11.021 1.00 81.56 96 HIS A N 1
ATOM 752 C CA . HIS A 1 96 ? -0.764 8.354 10.022 1.00 81.56 96 HIS A CA 1
ATOM 753 C C . HIS A 1 96 ? -1.940 8.470 9.063 1.00 81.56 96 HIS A C 1
ATOM 755 O O . HIS A 1 96 ? -2.588 7.454 8.793 1.00 81.56 96 HIS A O 1
ATOM 761 N N . PRO A 1 97 ? -2.212 9.677 8.537 1.00 83.44 97 PRO A N 1
ATOM 762 C CA . PRO A 1 97 ? -3.143 9.815 7.436 1.00 83.44 97 PRO A CA 1
ATOM 763 C C . PRO A 1 97 ? -2.713 8.895 6.301 1.00 83.44 97 PRO A C 1
ATOM 765 O O . PRO A 1 97 ? -1.521 8.771 5.989 1.00 83.44 97 PRO A O 1
ATOM 768 N N . ARG A 1 98 ? -3.689 8.244 5.688 1.00 80.44 98 ARG A N 1
ATOM 769 C CA . ARG A 1 98 ? -3.488 7.498 4.460 1.00 80.44 98 ARG A CA 1
ATOM 770 C C . ARG A 1 98 ? -3.010 8.467 3.382 1.00 80.44 98 ARG A C 1
ATOM 772 O O . ARG A 1 98 ? -3.512 9.580 3.262 1.00 80.44 98 ARG A O 1
ATOM 779 N N . ARG A 1 99 ? -2.001 8.050 2.623 1.00 80.69 99 ARG A N 1
ATOM 780 C CA . ARG A 1 99 ? -1.403 8.846 1.546 1.00 80.69 99 ARG A CA 1
ATOM 781 C C . ARG A 1 99 ? -1.417 8.041 0.273 1.00 80.69 99 ARG A C 1
ATOM 783 O O . ARG A 1 99 ? -1.116 6.849 0.322 1.00 80.69 99 ARG A O 1
ATOM 790 N N . ASP A 1 100 ? -1.701 8.692 -0.839 1.00 81.06 100 ASP A N 1
ATOM 791 C CA . ASP A 1 100 ? -1.519 8.087 -2.148 1.00 81.06 100 ASP A CA 1
ATOM 792 C C . ASP A 1 100 ? -0.113 8.384 -2.631 1.00 81.06 100 ASP A C 1
ATOM 794 O O . ASP A 1 100 ? 0.289 9.538 -2.782 1.00 81.06 100 ASP A O 1
ATOM 798 N N . THR A 1 101 ? 0.661 7.320 -2.809 1.00 83.62 101 THR A N 1
ATOM 799 C CA . THR A 1 101 ? 2.035 7.419 -3.277 1.00 83.62 101 THR A CA 1
ATOM 800 C C . THR A 1 101 ? 2.089 7.045 -4.754 1.00 83.62 101 THR A C 1
ATOM 802 O O . THR A 1 101 ? 1.617 5.968 -5.147 1.00 83.62 101 THR A O 1
ATOM 805 N N . PRO A 1 102 ? 2.643 7.916 -5.612 1.00 89.69 102 PRO A N 1
ATOM 806 C CA . PRO A 1 102 ? 2.847 7.571 -7.007 1.00 89.69 102 PRO A CA 1
ATOM 807 C C . PRO A 1 102 ? 3.828 6.401 -7.112 1.00 89.69 102 PRO A C 1
ATOM 809 O O . PRO A 1 102 ? 4.876 6.395 -6.469 1.00 89.69 102 PRO A O 1
ATOM 812 N N . LYS A 1 103 ? 3.477 5.410 -7.937 1.00 92.19 103 LYS A N 1
ATOM 813 C CA . LYS A 1 103 ? 4.310 4.221 -8.174 1.00 92.19 103 LYS A CA 1
ATOM 814 C C . LYS A 1 103 ? 5.465 4.493 -9.129 1.00 92.19 103 LYS A C 1
ATOM 816 O O . LYS A 1 103 ? 6.430 3.746 -9.120 1.00 92.19 103 LYS A O 1
ATOM 821 N N . ILE A 1 104 ? 5.359 5.543 -9.943 1.00 91.50 104 ILE A N 1
ATOM 822 C CA . ILE A 1 104 ? 6.420 6.043 -10.821 1.00 91.50 104 ILE A CA 1
ATOM 823 C C . ILE A 1 104 ? 6.740 7.466 -10.387 1.00 91.50 104 ILE A C 1
ATOM 825 O O . ILE A 1 104 ? 5.890 8.348 -10.520 1.00 91.50 104 ILE A O 1
ATOM 829 N N . THR A 1 105 ? 7.922 7.680 -9.815 1.00 88.69 105 THR A N 1
ATOM 830 C CA . THR A 1 105 ? 8.321 8.990 -9.293 1.00 88.69 105 THR A CA 1
ATOM 831 C C . THR A 1 105 ? 9.825 9.096 -9.062 1.00 88.69 105 THR A C 1
ATOM 833 O O . THR A 1 105 ? 10.449 8.198 -8.497 1.00 88.69 105 THR A O 1
ATOM 836 N N . ASP A 1 106 ? 10.383 10.245 -9.435 1.00 84.00 106 ASP A N 1
ATOM 837 C CA . ASP A 1 106 ? 11.787 10.601 -9.193 1.00 84.00 106 ASP A CA 1
ATOM 838 C C . ASP A 1 106 ? 11.969 11.141 -7.755 1.00 84.00 106 ASP A C 1
ATOM 840 O O . ASP A 1 106 ? 13.052 11.090 -7.180 1.00 84.00 106 ASP A O 1
ATOM 844 N N . GLY A 1 107 ? 10.880 11.617 -7.134 1.00 83.50 107 GLY A N 1
ATOM 845 C CA . GLY A 1 107 ? 10.842 12.189 -5.782 1.00 83.50 107 GLY A CA 1
ATOM 846 C C . GLY A 1 107 ? 10.565 11.169 -4.676 1.00 83.50 107 GLY A C 1
ATOM 847 O O . GLY A 1 107 ? 10.039 11.521 -3.622 1.00 83.50 107 GLY A O 1
ATOM 848 N N . TRP A 1 108 ? 10.868 9.887 -4.896 1.00 80.06 108 TRP A N 1
ATOM 849 C CA . TRP A 1 108 ? 10.512 8.811 -3.962 1.00 80.06 108 TRP A CA 1
ATOM 850 C C . TRP A 1 108 ? 11.109 8.993 -2.559 1.00 80.06 108 TRP A C 1
ATOM 852 O O . TRP A 1 108 ? 10.518 8.544 -1.578 1.00 80.06 108 TRP A O 1
ATOM 862 N N . ARG A 1 109 ? 12.250 9.687 -2.445 1.00 77.94 109 ARG A N 1
ATOM 863 C CA . ARG A 1 109 ? 12.915 9.974 -1.164 1.00 77.94 109 ARG A CA 1
ATOM 864 C C . ARG A 1 109 ? 12.078 10.863 -0.253 1.00 77.94 109 ARG A C 1
ATOM 866 O O . ARG A 1 109 ? 12.125 10.683 0.953 1.00 77.94 109 ARG A O 1
ATOM 873 N N . GLU A 1 110 ? 11.292 11.775 -0.818 1.00 80.19 110 GLU A N 1
ATOM 874 C CA . GLU A 1 110 ? 10.395 12.653 -0.055 1.00 80.19 110 GLU A CA 1
ATOM 875 C C . GLU A 1 110 ? 9.159 11.893 0.448 1.00 80.19 110 GLU A C 1
ATOM 877 O O . GLU A 1 110 ? 8.517 12.273 1.432 1.00 80.19 110 GLU A O 1
ATOM 882 N N . LEU A 1 111 ? 8.852 10.760 -0.187 1.00 78.00 111 LEU A N 1
ATOM 883 C CA . LEU A 1 111 ? 7.788 9.854 0.209 1.00 78.00 111 LEU A CA 1
ATOM 884 C C . LEU A 1 111 ? 8.304 8.930 1.322 1.00 78.00 111 LEU A C 1
ATOM 886 O O . LEU A 1 111 ? 8.450 7.721 1.153 1.00 78.00 111 LEU A O 1
ATOM 890 N N . HIS A 1 112 ? 8.592 9.485 2.497 1.00 75.69 112 HIS A N 1
ATOM 891 C CA . HIS A 1 112 ? 8.970 8.666 3.647 1.00 75.69 112 HIS A CA 1
ATOM 892 C C . HIS A 1 112 ? 7.759 7.876 4.175 1.00 75.69 112 HIS A C 1
ATOM 894 O O . HIS A 1 112 ? 6.699 8.478 4.382 1.00 75.69 112 HIS A O 1
ATOM 900 N N . PRO A 1 113 ? 7.883 6.564 4.456 1.00 72.12 113 PRO A N 1
ATOM 901 C CA . PRO A 1 113 ? 6.786 5.754 4.999 1.00 72.12 113 PRO A CA 1
ATOM 902 C C . PRO A 1 113 ? 6.343 6.257 6.384 1.00 72.12 113 PRO A C 1
ATOM 904 O O . PRO A 1 113 ? 5.155 6.442 6.637 1.00 72.12 113 PRO A O 1
ATOM 907 N N . CYS A 1 114 ? 7.293 6.664 7.236 1.00 79.50 114 CYS A N 1
ATOM 908 C CA . CYS A 1 114 ? 7.001 7.329 8.505 1.00 79.50 114 CYS A CA 1
ATOM 909 C C . CYS A 1 114 ? 7.576 8.759 8.555 1.00 79.50 114 CYS A C 1
ATOM 911 O O . CYS A 1 114 ? 8.797 8.910 8.503 1.00 79.50 114 CYS A O 1
ATOM 913 N N . PRO A 1 115 ? 6.757 9.812 8.756 1.00 74.12 115 PRO A N 1
ATOM 914 C CA . PRO A 1 115 ? 7.252 11.187 8.900 1.00 74.12 115 PRO A CA 1
ATOM 915 C C . PRO A 1 115 ? 8.060 11.419 10.187 1.00 74.12 115 PRO A C 1
ATOM 917 O O . PRO A 1 115 ? 8.834 12.365 10.263 1.00 74.12 115 PRO A O 1
ATOM 920 N N . LEU A 1 116 ? 7.878 10.579 11.212 1.00 78.75 116 LEU A N 1
ATOM 921 C CA . LEU A 1 116 ? 8.585 10.696 12.495 1.00 78.75 116 LEU A CA 1
ATOM 922 C C . LEU A 1 116 ? 9.870 9.864 12.561 1.00 78.75 116 LEU A C 1
ATOM 924 O O . LEU A 1 116 ? 10.635 10.017 13.510 1.00 78.75 116 LEU A O 1
ATOM 928 N N . ARG A 1 117 ? 10.058 8.948 11.608 1.00 77.50 117 ARG A N 1
ATOM 929 C CA . ARG A 1 117 ? 11.202 8.033 11.515 1.00 77.50 117 ARG A CA 1
ATOM 930 C C . ARG A 1 117 ? 11.675 7.928 10.057 1.00 77.50 117 ARG A C 1
ATOM 932 O O . ARG A 1 117 ? 11.620 6.837 9.484 1.00 77.50 117 ARG A O 1
ATOM 939 N N . PRO A 1 118 ? 12.064 9.047 9.416 1.00 73.00 118 PRO A N 1
ATOM 940 C CA . PRO A 1 118 ? 12.485 9.045 8.013 1.00 73.00 118 PRO A CA 1
ATOM 941 C C . PRO A 1 118 ? 13.735 8.185 7.757 1.00 73.00 118 PRO A C 1
ATOM 943 O O . PRO A 1 118 ? 13.957 7.758 6.626 1.00 73.00 118 PRO A O 1
ATOM 946 N N . GLU A 1 119 ? 14.523 7.901 8.798 1.00 74.69 119 GLU A N 1
ATOM 947 C CA . GLU A 1 119 ? 15.765 7.127 8.761 1.00 74.69 119 GLU A CA 1
ATOM 948 C C . GLU A 1 119 ? 15.577 5.612 8.566 1.00 74.69 119 GLU A C 1
ATOM 950 O O . GLU A 1 119 ? 16.543 4.912 8.262 1.00 74.69 119 GLU A O 1
ATOM 955 N N . HIS A 1 120 ? 14.352 5.093 8.712 1.00 69.81 120 HIS A N 1
ATOM 956 C CA . HIS A 1 120 ? 14.046 3.663 8.585 1.00 69.81 120 HIS A CA 1
ATOM 957 C C . HIS A 1 120 ? 13.061 3.383 7.440 1.00 69.81 120 HIS A C 1
ATOM 959 O O . HIS A 1 120 ? 11.909 3.014 7.683 1.00 69.81 120 HIS A O 1
ATOM 965 N N . PRO A 1 121 ? 13.472 3.565 6.176 1.00 69.75 121 PRO A N 1
ATOM 966 C CA . PRO A 1 121 ? 12.605 3.258 5.053 1.00 69.75 121 PRO A CA 1
ATOM 967 C C . PRO A 1 121 ? 12.372 1.747 4.886 1.00 69.75 121 PRO A C 1
ATOM 969 O O . PRO A 1 121 ? 13.320 0.967 4.867 1.00 69.75 121 PRO A O 1
ATOM 972 N N . ILE A 1 122 ? 11.113 1.349 4.669 1.00 75.81 122 ILE A N 1
ATOM 973 C CA . ILE A 1 122 ? 10.757 0.069 4.034 1.00 75.81 122 ILE A CA 1
ATOM 974 C C . ILE A 1 122 ? 10.060 0.389 2.718 1.00 75.81 122 ILE A C 1
ATOM 976 O O . ILE A 1 122 ? 8.884 0.759 2.686 1.00 75.81 122 ILE A O 1
ATOM 980 N N . TRP A 1 123 ? 10.809 0.253 1.633 1.00 84.31 123 TRP A N 1
ATOM 981 C CA . TRP A 1 123 ? 10.296 0.355 0.278 1.00 84.31 123 TRP A CA 1
ATOM 982 C C . TRP A 1 123 ? 11.044 -0.598 -0.650 1.00 84.31 123 TRP A C 1
ATOM 984 O O . TRP A 1 123 ? 12.157 -1.035 -0.362 1.00 84.31 123 TRP A O 1
ATOM 994 N N . LEU A 1 124 ? 10.408 -0.902 -1.774 1.00 86.81 124 LEU A N 1
ATOM 995 C CA . LEU A 1 124 ? 11.019 -1.493 -2.953 1.00 86.81 124 LEU A CA 1
ATOM 996 C C . LEU A 1 124 ? 11.122 -0.392 -4.010 1.00 86.81 124 LEU A C 1
ATOM 998 O O . LEU A 1 124 ? 10.101 0.183 -4.384 1.00 86.81 124 LEU A O 1
ATOM 1002 N N . HIS A 1 125 ? 12.333 -0.110 -4.490 1.00 86.94 125 HIS A N 1
ATOM 1003 C CA . HIS A 1 125 ? 12.563 0.880 -5.537 1.00 86.94 125 HIS A CA 1
ATOM 1004 C C . HIS A 1 125 ? 13.432 0.292 -6.647 1.00 86.94 125 HIS A C 1
ATOM 1006 O O . HIS A 1 125 ? 14.411 -0.401 -6.367 1.00 86.94 125 HIS A O 1
ATOM 1012 N N . PHE A 1 126 ? 13.081 0.576 -7.899 1.00 86.19 126 PHE A N 1
ATOM 1013 C CA . PHE A 1 126 ? 13.908 0.275 -9.062 1.00 86.19 126 PHE A CA 1
ATOM 1014 C C . PHE A 1 126 ? 14.290 1.575 -9.776 1.00 86.19 126 PHE A C 1
ATOM 1016 O O . PHE A 1 126 ? 13.502 2.097 -10.571 1.00 86.19 126 PHE A O 1
ATOM 1023 N N . ASP A 1 127 ? 15.518 2.047 -9.529 1.00 82.00 127 ASP A N 1
ATOM 1024 C CA . ASP A 1 127 ? 16.019 3.355 -9.987 1.00 82.00 127 ASP A CA 1
ATOM 1025 C C . ASP A 1 127 ? 15.875 3.546 -11.504 1.00 82.00 127 ASP A C 1
ATOM 1027 O O . ASP 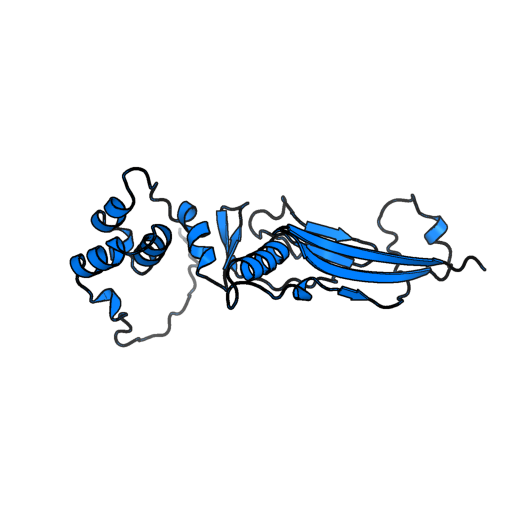A 1 127 ? 15.403 4.575 -11.970 1.00 82.00 127 ASP A O 1
ATOM 1031 N N . THR A 1 128 ? 16.200 2.528 -12.309 1.00 81.56 128 THR A N 1
ATOM 1032 C CA . THR A 1 128 ? 16.157 2.624 -13.783 1.00 81.56 128 THR A CA 1
ATOM 1033 C C . THR A 1 128 ? 14.772 2.968 -14.341 1.00 81.56 128 THR A C 1
ATOM 1035 O O . THR A 1 128 ? 14.669 3.516 -15.439 1.00 81.56 128 THR A O 1
ATOM 1038 N N . TRP A 1 129 ? 13.707 2.633 -13.613 1.00 86.25 129 TRP A N 1
ATOM 1039 C CA . TRP A 1 129 ? 12.325 2.863 -14.038 1.00 86.25 129 TRP A CA 1
ATOM 1040 C C . TRP A 1 129 ? 11.580 3.830 -13.120 1.00 86.25 129 TRP A C 1
ATOM 1042 O O . TRP A 1 129 ? 10.374 4.004 -13.294 1.00 86.25 129 TRP A O 1
ATOM 1052 N N . ASN A 1 130 ? 12.273 4.420 -12.138 1.00 88.12 130 ASN A N 1
ATOM 1053 C CA . ASN A 1 130 ? 11.697 5.244 -11.076 1.00 88.12 130 ASN A CA 1
ATOM 1054 C C . ASN A 1 130 ? 10.479 4.582 -10.413 1.00 88.12 130 ASN A C 1
ATOM 1056 O O . ASN A 1 130 ? 9.537 5.255 -9.992 1.00 88.12 130 ASN A O 1
ATOM 1060 N N . TYR A 1 131 ? 10.478 3.246 -10.359 1.00 90.81 131 TYR A N 1
ATOM 1061 C CA . TYR A 1 131 ? 9.378 2.475 -9.799 1.00 90.81 131 TYR A CA 1
ATOM 1062 C C . TYR A 1 131 ? 9.544 2.354 -8.297 1.00 90.81 131 TYR A C 1
ATOM 1064 O O . TYR A 1 131 ? 10.602 1.943 -7.839 1.00 90.81 131 TYR A O 1
ATOM 1072 N N . HIS A 1 132 ? 8.499 2.668 -7.542 1.00 90.94 132 HIS A N 1
ATOM 1073 C CA . HIS A 1 132 ? 8.527 2.743 -6.089 1.00 90.94 132 HIS A CA 1
ATOM 1074 C C . HIS A 1 132 ? 7.277 2.125 -5.468 1.00 90.94 132 HIS A C 1
ATOM 1076 O O . HIS A 1 132 ? 6.155 2.473 -5.835 1.00 90.94 132 HIS A O 1
ATOM 1082 N N . VAL A 1 133 ? 7.465 1.249 -4.483 1.00 90.81 133 VAL A N 1
ATOM 1083 C CA . VAL A 1 133 ? 6.391 0.656 -3.675 1.00 90.81 133 VAL A CA 1
ATOM 1084 C C . VAL A 1 133 ? 6.769 0.732 -2.209 1.00 90.81 133 VAL A C 1
ATOM 1086 O O . VAL A 1 133 ? 7.857 0.313 -1.818 1.00 90.81 133 VAL A O 1
ATOM 1089 N N . GLN A 1 134 ? 5.854 1.220 -1.379 1.00 87.69 134 GLN A N 1
ATOM 1090 C CA . GLN A 1 134 ? 6.039 1.273 0.068 1.00 87.69 134 GLN A CA 1
ATOM 1091 C C . GLN A 1 134 ? 5.286 0.151 0.781 1.00 87.69 134 GLN A C 1
ATOM 1093 O O . GLN A 1 134 ? 4.359 -0.453 0.235 1.00 87.69 134 GLN A O 1
ATOM 1098 N N . PHE A 1 135 ? 5.639 -0.085 2.047 1.00 82.12 135 PHE A N 1
ATOM 1099 C CA . PHE A 1 135 ? 4.872 -0.975 2.918 1.00 82.12 135 PHE A CA 1
ATOM 1100 C C . PHE A 1 135 ? 3.391 -0.578 2.994 1.00 82.12 135 PHE A C 1
ATOM 1102 O O . PHE A 1 135 ? 2.520 -1.444 2.940 1.00 82.12 135 PHE A O 1
ATOM 1109 N N . GLU A 1 136 ? 3.101 0.722 3.071 1.00 82.88 136 GLU A N 1
ATOM 1110 C CA . GLU A 1 136 ? 1.750 1.279 3.107 1.00 82.88 136 GLU A CA 1
ATOM 1111 C C . GLU A 1 136 ? 0.908 0.784 1.921 1.00 82.88 136 GLU A C 1
ATOM 1113 O O . GLU A 1 136 ? -0.253 0.425 2.096 1.00 82.88 136 GLU A O 1
ATOM 1118 N N . ASP A 1 137 ? 1.490 0.719 0.723 1.00 88.69 137 ASP A N 1
ATOM 1119 C CA . ASP A 1 137 ? 0.795 0.286 -0.492 1.00 88.69 137 ASP A CA 1
ATOM 1120 C C . ASP A 1 137 ? 0.419 -1.196 -0.431 1.00 88.69 137 ASP A C 1
ATOM 1122 O O . ASP A 1 137 ? -0.721 -1.582 -0.700 1.00 88.69 137 ASP A O 1
ATOM 1126 N N . VAL A 1 138 ? 1.371 -2.024 0.005 1.00 88.75 138 VAL A N 1
ATOM 1127 C CA . VAL A 1 138 ? 1.161 -3.459 0.224 1.00 88.75 138 VAL A CA 1
ATOM 1128 C C . VAL A 1 138 ? 0.105 -3.684 1.302 1.00 88.75 138 VAL A C 1
ATOM 1130 O O . VAL A 1 138 ? -0.795 -4.507 1.133 1.00 88.75 138 VAL A O 1
ATOM 1133 N N . TYR A 1 139 ? 0.175 -2.929 2.399 1.00 84.38 139 TYR A N 1
ATOM 1134 C CA . TYR A 1 139 ? -0.781 -3.016 3.494 1.00 84.38 139 TYR A CA 1
ATOM 1135 C C . TYR A 1 139 ? -2.207 -2.735 3.019 1.00 84.38 139 TYR A C 1
ATOM 1137 O O . TYR A 1 139 ? -3.117 -3.495 3.355 1.00 84.38 139 TYR A O 1
ATOM 1145 N N . LYS A 1 140 ? -2.422 -1.686 2.216 1.00 85.38 140 LYS A N 1
ATOM 1146 C CA . LYS A 1 140 ? -3.752 -1.336 1.695 1.00 85.38 140 LYS A CA 1
ATOM 1147 C C . LYS A 1 140 ? -4.328 -2.439 0.811 1.00 85.38 140 LYS A C 1
ATOM 1149 O O . LYS A 1 140 ? -5.476 -2.830 1.014 1.00 85.38 140 LYS A O 1
ATOM 1154 N N . VAL A 1 141 ? -3.541 -2.972 -0.122 1.00 91.69 141 VAL A N 1
ATOM 1155 C CA . VAL A 1 141 ? -3.985 -4.059 -1.010 1.00 91.69 141 VAL A CA 1
ATOM 1156 C C . VAL A 1 141 ? -4.294 -5.328 -0.222 1.00 91.69 141 VAL A C 1
ATOM 1158 O O . VAL A 1 141 ? -5.341 -5.945 -0.409 1.00 91.69 141 VAL A O 1
ATOM 1161 N N . MET A 1 142 ? -3.426 -5.699 0.721 1.00 88.56 142 MET A N 1
ATOM 1162 C CA . MET A 1 142 ? -3.643 -6.894 1.537 1.00 88.56 142 MET A CA 1
ATOM 1163 C C . MET A 1 142 ? -4.794 -6.730 2.530 1.00 88.56 142 MET A C 1
ATOM 1165 O O . MET A 1 142 ? -5.451 -7.713 2.869 1.00 88.56 142 MET A O 1
ATOM 1169 N N . THR A 1 143 ? -5.077 -5.507 2.976 1.00 83.75 143 THR A N 1
ATOM 1170 C CA . THR A 1 143 ? -6.267 -5.200 3.780 1.00 83.75 143 THR A CA 1
ATOM 1171 C C . THR A 1 143 ? -7.530 -5.391 2.943 1.00 83.75 143 THR A C 1
ATOM 1173 O O . THR A 1 143 ? -8.426 -6.111 3.381 1.00 83.75 143 THR A O 1
ATOM 1176 N N . MET A 1 144 ? -7.556 -4.873 1.711 1.00 87.62 144 MET A N 1
ATOM 1177 C CA . MET A 1 144 ? -8.680 -5.055 0.782 1.00 87.62 144 MET A CA 1
ATOM 1178 C C . MET A 1 144 ? -8.913 -6.523 0.453 1.00 87.62 144 MET A C 1
ATOM 1180 O O . MET A 1 144 ? -10.049 -6.984 0.455 1.00 87.62 144 MET A O 1
ATOM 1184 N N . HIS A 1 145 ? -7.846 -7.285 0.228 1.00 87.69 145 HIS A N 1
ATOM 1185 C CA . HIS A 1 145 ? -7.954 -8.718 -0.017 1.00 87.69 145 HIS A CA 1
ATOM 1186 C C . HIS A 1 145 ? -8.559 -9.480 1.173 1.00 87.69 145 HIS A C 1
ATOM 1188 O O . HIS A 1 145 ? -9.368 -10.383 0.978 1.00 87.69 145 HIS A O 1
ATOM 1194 N N . ARG A 1 146 ? -8.183 -9.122 2.408 1.00 84.44 146 ARG A N 1
ATOM 1195 C CA . ARG A 1 146 ? -8.657 -9.810 3.622 1.00 84.44 146 ARG A CA 1
ATOM 1196 C C . ARG A 1 146 ? -10.075 -9.421 4.026 1.00 84.44 146 ARG A C 1
ATOM 1198 O O . ARG A 1 146 ? -10.801 -10.268 4.536 1.00 84.44 146 ARG A O 1
ATOM 1205 N N . TRP A 1 147 ? -10.440 -8.153 3.860 1.00 81.19 147 TRP A N 1
ATOM 1206 C CA . TRP A 1 147 ? -11.653 -7.588 4.461 1.00 81.19 147 TRP A CA 1
ATOM 1207 C C . TRP A 1 147 ? -12.675 -7.084 3.440 1.00 81.19 147 TRP A C 1
ATOM 1209 O O . TRP A 1 147 ? -13.831 -6.875 3.797 1.00 81.19 147 TRP A O 1
ATOM 1219 N N . GLY A 1 148 ? -12.279 -6.920 2.178 1.00 80.06 148 GLY A N 1
ATOM 1220 C CA . GLY A 1 148 ? -13.126 -6.378 1.121 1.00 80.06 148 GLY A CA 1
ATOM 1221 C C . GLY A 1 148 ? -13.359 -4.869 1.231 1.00 80.06 148 GLY A C 1
ATOM 1222 O O . GLY A 1 148 ? 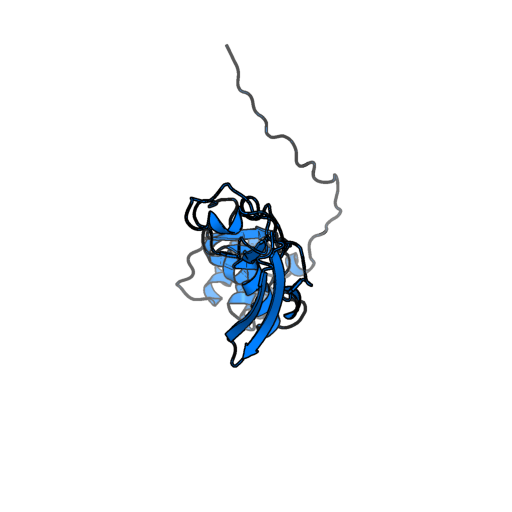-12.815 -4.176 2.093 1.00 80.06 148 GLY A O 1
ATOM 1223 N N . ALA A 1 149 ? -14.191 -4.346 0.326 1.00 77.69 149 ALA A N 1
ATOM 1224 C CA . ALA A 1 149 ? -14.579 -2.938 0.333 1.00 77.69 149 ALA A CA 1
ATOM 1225 C C . ALA A 1 149 ? -15.319 -2.575 1.638 1.00 77.69 149 ALA A C 1
ATOM 1227 O O . ALA A 1 149 ? -16.111 -3.385 2.123 1.00 77.69 149 ALA A O 1
ATOM 1228 N N . PRO A 1 150 ? -15.139 -1.356 2.182 1.00 76.12 150 PRO A N 1
ATOM 1229 C CA . PRO A 1 150 ? -14.327 -0.241 1.673 1.00 76.12 150 PRO A CA 1
ATOM 1230 C C . PRO A 1 150 ? -12.862 -0.244 2.169 1.00 76.12 150 PRO A C 1
ATOM 1232 O O . PRO A 1 150 ? -12.177 0.776 2.092 1.00 76.12 150 PRO A O 1
ATOM 1235 N N . TYR A 1 151 ? -12.376 -1.347 2.738 1.00 75.56 151 TYR A N 1
ATOM 1236 C CA . TYR A 1 151 ? -11.143 -1.368 3.522 1.00 75.56 151 TYR A CA 1
ATOM 1237 C C . TYR A 1 151 ? -9.907 -1.675 2.674 1.00 75.56 151 TYR A C 1
ATOM 1239 O O . TYR A 1 151 ? -9.497 -2.821 2.578 1.00 75.56 151 TYR A O 1
ATOM 1247 N N . GLY A 1 152 ? -9.253 -0.657 2.119 1.00 81.06 152 GLY A N 1
ATOM 1248 C CA . GLY A 1 152 ? -7.972 -0.812 1.412 1.00 81.06 152 GLY A CA 1
ATOM 1249 C C . GLY A 1 152 ? -8.034 -0.325 -0.030 1.00 81.06 152 GLY A C 1
ATOM 1250 O O . GLY A 1 152 ? -8.868 0.524 -0.331 1.00 81.06 152 GLY A O 1
ATOM 1251 N N . ASP A 1 153 ? -7.107 -0.775 -0.877 1.00 88.75 153 ASP A N 1
ATOM 1252 C CA . ASP A 1 153 ? -7.046 -0.423 -2.305 1.00 88.75 153 ASP A CA 1
ATOM 1253 C C . ASP A 1 153 ? -7.179 -1.671 -3.175 1.00 88.75 153 ASP A C 1
ATOM 1255 O O . ASP A 1 153 ? -6.818 -2.776 -2.768 1.00 88.75 153 ASP A O 1
ATOM 1259 N N . ALA A 1 154 ? -7.680 -1.488 -4.397 1.00 92.62 154 ALA A N 1
ATOM 1260 C CA . ALA A 1 154 ? -7.732 -2.555 -5.389 1.00 92.62 154 ALA A CA 1
ATOM 1261 C C . ALA A 1 154 ? -6.323 -3.086 -5.699 1.00 92.62 154 ALA A C 1
ATOM 1263 O O . ALA A 1 154 ? -5.355 -2.323 -5.717 1.00 92.62 154 ALA A O 1
ATOM 1264 N N . LEU A 1 155 ? -6.219 -4.383 -6.004 1.00 94.88 155 LEU A N 1
ATOM 1265 C CA . LEU A 1 155 ? -4.954 -5.038 -6.355 1.00 94.88 155 LEU A CA 1
ATOM 1266 C C . LEU A 1 155 ? -4.228 -4.310 -7.500 1.00 94.88 155 LEU A C 1
ATOM 1268 O O . LEU A 1 155 ? -3.028 -4.056 -7.413 1.00 94.88 155 LEU A O 1
ATOM 1272 N N . ASP A 1 156 ? -4.985 -3.876 -8.509 1.00 94.75 156 ASP A N 1
ATOM 1273 C CA . ASP A 1 156 ? -4.480 -3.168 -9.690 1.00 94.75 156 ASP A CA 1
ATOM 1274 C C . ASP A 1 156 ? -3.851 -1.798 -9.380 1.00 94.75 156 ASP A C 1
ATOM 1276 O O . ASP A 1 156 ? -3.171 -1.237 -10.234 1.00 94.75 156 ASP A O 1
ATOM 1280 N N . SER A 1 157 ? -3.998 -1.267 -8.160 1.00 93.19 157 SER A N 1
ATOM 1281 C CA . SER A 1 157 ? -3.308 -0.037 -7.730 1.00 93.19 157 SER A CA 1
ATOM 1282 C C . SER A 1 157 ? -1.779 -0.173 -7.698 1.00 93.19 157 SER A C 1
ATOM 1284 O O . SER A 1 157 ? -1.065 0.830 -7.752 1.00 93.19 157 SER A O 1
ATOM 1286 N N . LEU A 1 158 ? -1.265 -1.406 -7.628 1.00 94.62 158 LEU A N 1
ATOM 1287 C CA . LEU A 1 158 ? 0.168 -1.706 -7.709 1.00 94.62 158 LEU A CA 1
ATOM 1288 C C . LEU A 1 158 ? 0.637 -1.976 -9.145 1.00 94.62 158 LEU A C 1
ATOM 1290 O O . LEU A 1 158 ? 1.845 -2.070 -9.382 1.00 94.62 158 LEU A O 1
ATOM 1294 N N . ALA A 1 159 ? -0.294 -2.129 -10.092 1.00 95.38 159 ALA A N 1
ATOM 1295 C CA . ALA A 1 159 ? 0.027 -2.451 -11.470 1.00 95.38 159 ALA A CA 1
ATOM 1296 C C . ALA A 1 159 ? 0.644 -1.248 -12.185 1.00 95.38 159 ALA A C 1
ATOM 1298 O O . ALA A 1 159 ? 0.184 -0.112 -12.077 1.00 95.38 159 ALA A O 1
ATOM 1299 N N . VAL A 1 160 ? 1.687 -1.515 -12.965 1.00 95.44 160 VAL A N 1
ATOM 1300 C CA . VAL A 1 160 ? 2.375 -0.505 -13.769 1.00 95.44 160 VAL A CA 1
ATOM 1301 C C . VAL A 1 160 ? 2.635 -1.075 -15.148 1.00 95.44 160 VAL A C 1
ATOM 1303 O O . VAL A 1 160 ? 3.099 -2.202 -15.294 1.00 95.44 160 VAL A O 1
ATOM 1306 N N . LYS A 1 161 ? 2.376 -0.277 -16.183 1.00 95.31 161 LYS A N 1
ATOM 1307 C CA . LYS A 1 161 ? 2.711 -0.621 -17.563 1.00 95.31 161 LYS A CA 1
ATOM 1308 C C . LYS A 1 161 ? 3.317 0.591 -18.249 1.00 95.31 161 LYS A C 1
ATOM 1310 O O . LYS A 1 161 ? 2.607 1.434 -18.788 1.00 95.31 161 LYS A O 1
ATOM 1315 N N . LEU A 1 162 ? 4.640 0.653 -18.230 1.00 92.44 162 LEU A N 1
ATOM 1316 C CA . LEU A 1 162 ? 5.402 1.588 -19.041 1.00 92.44 162 LEU A CA 1
ATOM 1317 C C . LEU A 1 162 ? 5.643 0.944 -20.403 1.00 92.44 162 LEU A C 1
ATOM 1319 O O . LEU A 1 162 ? 6.025 -0.226 -20.484 1.00 92.44 162 LEU A O 1
ATOM 1323 N N . ASP A 1 163 ? 5.387 1.685 -21.478 1.00 92.69 163 ASP A N 1
ATOM 1324 C CA . ASP A 1 163 ? 5.791 1.243 -22.811 1.00 92.69 163 ASP A CA 1
ATOM 1325 C C . ASP A 1 163 ? 7.286 1.506 -23.044 1.00 92.69 163 ASP A C 1
ATOM 1327 O O . ASP A 1 163 ? 7.996 1.907 -22.123 1.00 92.69 163 ASP A O 1
ATOM 1331 N N . TRP A 1 164 ? 7.784 1.250 -24.253 1.00 91.50 164 TRP A N 1
ATOM 1332 C CA . TRP A 1 164 ? 9.157 1.595 -24.610 1.00 91.50 164 TRP A CA 1
ATOM 1333 C C . TRP A 1 164 ? 9.428 3.091 -24.406 1.00 91.50 164 TRP A C 1
ATOM 1335 O O . TRP A 1 164 ? 8.784 3.943 -25.016 1.00 91.50 164 TRP A O 1
ATOM 1345 N N . GLN A 1 165 ? 10.400 3.400 -23.556 1.00 86.62 165 GLN A N 1
ATOM 1346 C CA . GLN A 1 165 ? 10.854 4.747 -23.233 1.00 86.62 165 GLN A CA 1
ATOM 1347 C C . GLN A 1 165 ? 12.364 4.834 -23.421 1.00 86.62 165 GLN A C 1
ATOM 1349 O O . GLN A 1 165 ? 13.076 3.848 -23.255 1.00 86.62 165 GLN A O 1
ATOM 1354 N N . VAL A 1 166 ? 12.869 6.016 -23.771 1.00 82.62 166 VAL A N 1
ATOM 1355 C CA . VAL A 1 166 ? 14.318 6.248 -23.804 1.00 82.62 166 VAL A CA 1
ATOM 1356 C C . VAL A 1 166 ? 14.844 6.188 -22.374 1.00 82.62 166 VAL A C 1
ATOM 1358 O O . VAL A 1 166 ? 14.339 6.903 -21.507 1.00 82.62 166 VAL A O 1
ATOM 1361 N N . MET A 1 167 ? 15.850 5.344 -22.133 1.00 77.00 167 MET A N 1
ATOM 1362 C CA . MET A 1 167 ? 16.497 5.243 -20.829 1.00 77.00 167 MET A CA 1
ATOM 1363 C C . MET A 1 167 ? 17.098 6.604 -20.474 1.00 77.00 167 MET A C 1
ATOM 1365 O O . MET A 1 167 ? 17.980 7.107 -21.172 1.00 77.00 167 MET A O 1
ATOM 1369 N N . ARG A 1 168 ? 16.621 7.208 -19.385 1.00 67.31 168 ARG A N 1
ATOM 1370 C CA . ARG A 1 168 ? 17.254 8.392 -18.807 1.00 67.31 168 ARG A CA 1
ATOM 1371 C C . ARG A 1 168 ? 18.430 7.908 -17.969 1.00 67.31 168 ARG A C 1
ATOM 1373 O O . ARG A 1 168 ? 18.232 7.300 -16.924 1.00 67.31 168 ARG A O 1
ATOM 1380 N N . TYR A 1 169 ? 19.644 8.111 -18.468 1.00 61.28 169 TYR A N 1
ATOM 1381 C CA . TYR A 1 169 ? 20.853 7.837 -17.701 1.00 61.28 169 TYR A CA 1
ATOM 1382 C C . TYR A 1 169 ? 21.085 8.990 -16.720 1.00 61.28 169 TYR A C 1
ATOM 1384 O O . TYR A 1 169 ? 21.318 10.119 -17.154 1.00 61.28 169 TYR A O 1
ATOM 1392 N N . ASP A 1 170 ? 21.011 8.713 -15.419 1.00 57.72 170 ASP A N 1
ATOM 1393 C CA . ASP A 1 170 ? 21.457 9.647 -14.385 1.00 57.72 170 ASP A CA 1
ATOM 1394 C C . ASP A 1 170 ? 22.903 9.306 -14.003 1.00 57.72 170 ASP A C 1
ATOM 1396 O O . ASP A 1 170 ? 23.197 8.237 -13.467 1.00 57.72 170 ASP A O 1
ATOM 1400 N N . ALA A 1 171 ? 23.829 10.208 -14.328 1.00 53.88 171 ALA A N 1
ATOM 1401 C CA . ALA A 1 171 ? 25.267 10.008 -14.166 1.00 53.88 171 ALA A CA 1
ATOM 1402 C C . ALA A 1 171 ? 25.746 10.047 -12.699 1.00 53.88 171 ALA A C 1
ATOM 1404 O O . ALA A 1 171 ? 26.946 9.926 -12.453 1.00 53.88 171 ALA A O 1
ATOM 1405 N N . GLY A 1 172 ? 24.841 10.239 -11.734 1.00 52.75 172 GLY A N 1
ATOM 1406 C CA . GLY A 1 172 ? 25.176 10.460 -10.326 1.00 52.75 172 GLY A CA 1
ATOM 1407 C C . GLY A 1 172 ? 25.566 9.225 -9.501 1.00 52.75 172 GLY A C 1
ATOM 1408 O O . GLY A 1 172 ? 26.108 9.406 -8.414 1.00 52.75 172 GLY A O 1
ATOM 1409 N N . HIS A 1 173 ? 25.313 7.994 -9.962 1.00 50.12 173 HIS A N 1
ATOM 1410 C CA . HIS A 1 173 ? 25.624 6.773 -9.198 1.00 50.12 173 HIS A CA 1
ATOM 1411 C C . HIS A 1 173 ? 26.791 6.000 -9.840 1.00 50.12 173 HIS A C 1
ATOM 1413 O O . HIS A 1 173 ? 26.647 5.395 -10.897 1.00 50.12 173 HIS A O 1
ATOM 1419 N N . GLU A 1 174 ? 27.955 6.111 -9.189 1.00 47.94 174 GLU A N 1
ATOM 1420 C CA . GLU A 1 174 ? 29.234 5.401 -9.367 1.00 47.94 174 GLU A CA 1
ATOM 1421 C C . GLU A 1 174 ? 29.427 4.537 -10.632 1.00 47.94 174 GLU A C 1
ATOM 1423 O O . GLU A 1 174 ? 28.919 3.427 -10.745 1.00 47.94 174 GLU A O 1
ATOM 1428 N N . GLU A 1 175 ? 30.261 5.073 -11.534 1.00 49.00 175 GLU A N 1
ATOM 1429 C CA . GLU A 1 175 ? 31.281 4.507 -12.448 1.00 49.00 175 GLU A CA 1
ATOM 1430 C C . GLU A 1 175 ? 31.202 3.087 -13.062 1.00 49.00 175 GLU A C 1
ATOM 1432 O O . GLU A 1 175 ? 31.880 2.856 -14.068 1.00 49.00 175 GLU A O 1
ATOM 1437 N N . LEU A 1 176 ? 30.404 2.138 -12.569 1.00 49.81 176 LEU A N 1
ATOM 1438 C CA . LEU A 1 176 ? 30.442 0.740 -13.020 1.00 49.81 176 LEU A CA 1
ATOM 1439 C C . LEU A 1 176 ? 29.841 0.531 -14.423 1.00 49.81 176 LEU A C 1
ATOM 1441 O O . LEU A 1 176 ? 30.146 -0.454 -15.092 1.00 49.81 176 LEU A O 1
ATOM 1445 N N . ASN A 1 177 ? 29.030 1.479 -14.905 1.00 50.72 177 ASN A N 1
ATOM 1446 C CA . ASN A 1 177 ? 28.322 1.388 -16.185 1.00 50.72 177 ASN A CA 1
ATOM 1447 C C . ASN A 1 177 ? 28.714 2.488 -17.184 1.00 50.72 177 ASN A C 1
ATOM 1449 O O . ASN A 1 177 ? 27.885 2.957 -17.960 1.00 50.72 177 ASN A O 1
ATOM 1453 N N . ARG A 1 178 ? 29.993 2.885 -17.229 1.00 52.56 178 ARG A N 1
ATOM 1454 C CA . ARG A 1 178 ? 30.495 3.909 -18.172 1.00 52.56 178 ARG A CA 1
ATOM 1455 C C . ARG A 1 178 ? 30.201 3.588 -19.655 1.00 52.56 178 ARG A C 1
ATOM 1457 O O . ARG A 1 178 ? 30.112 4.498 -20.468 1.00 52.56 178 ARG A O 1
ATOM 1464 N N . TYR A 1 179 ? 29.979 2.320 -20.014 1.00 51.62 179 TYR A N 1
ATOM 1465 C CA . TYR A 1 179 ? 29.560 1.906 -21.366 1.00 51.62 179 TYR A CA 1
ATOM 1466 C C . TYR A 1 179 ? 28.083 2.227 -21.699 1.00 51.62 179 TYR A C 1
ATOM 1468 O O . TYR A 1 179 ? 27.685 2.153 -22.862 1.00 51.62 179 TYR A O 1
ATOM 1476 N N . LEU A 1 180 ? 27.264 2.586 -20.704 1.00 52.56 180 LEU A N 1
ATOM 1477 C CA . LEU A 1 180 ? 25.933 3.177 -20.896 1.00 52.56 180 LEU A CA 1
ATOM 1478 C C . LEU A 1 180 ? 26.001 4.704 -21.071 1.00 52.56 180 LEU A C 1
ATOM 1480 O O . LEU A 1 180 ? 25.023 5.300 -21.506 1.00 52.56 180 LEU A O 1
ATOM 1484 N N . ALA A 1 181 ? 27.148 5.328 -20.767 1.00 52.69 181 ALA A N 1
ATOM 1485 C CA . ALA A 1 181 ? 27.387 6.752 -21.008 1.00 52.69 181 ALA A CA 1
ATOM 1486 C C . ALA A 1 181 ? 27.761 7.053 -22.470 1.00 52.69 181 ALA A C 1
ATOM 1488 O O . ALA A 1 181 ? 27.699 8.203 -22.903 1.00 52.69 181 ALA A O 1
ATOM 1489 N N . THR A 1 182 ? 28.138 6.034 -23.251 1.00 52.25 182 THR A N 1
ATOM 1490 C CA . THR A 1 182 ? 28.180 6.149 -24.713 1.00 52.25 182 THR A CA 1
ATOM 1491 C C . THR A 1 182 ? 26.762 6.325 -25.237 1.00 52.25 182 THR A C 1
ATOM 1493 O O . THR A 1 182 ? 25.861 5.603 -24.820 1.00 52.25 182 THR A O 1
ATOM 1496 N N . THR A 1 183 ? 26.593 7.269 -26.164 1.00 51.91 183 THR A N 1
ATOM 1497 C CA . THR A 1 183 ? 25.369 7.692 -26.871 1.00 51.91 183 THR A CA 1
ATOM 1498 C C . THR A 1 183 ? 24.694 6.588 -27.706 1.00 51.91 183 THR A C 1
ATOM 1500 O O . THR A 1 183 ? 24.212 6.840 -28.805 1.00 51.91 183 THR A O 1
ATOM 1503 N N . GLY A 1 184 ? 24.654 5.349 -27.218 1.00 56.22 184 GLY A N 1
ATOM 1504 C CA . GLY A 1 184 ? 23.771 4.315 -27.737 1.00 56.22 184 GLY A CA 1
ATOM 1505 C C . GLY A 1 184 ? 22.326 4.662 -27.385 1.00 56.22 184 GLY A C 1
ATOM 1506 O O . GLY A 1 184 ? 22.032 5.173 -26.300 1.00 56.22 184 GLY A O 1
ATOM 1507 N N . ARG A 1 185 ? 21.397 4.401 -28.306 1.00 67.62 185 ARG A N 1
ATOM 1508 C CA . ARG A 1 185 ? 19.967 4.540 -28.019 1.00 67.62 185 ARG A CA 1
ATOM 1509 C C . ARG A 1 185 ? 19.550 3.351 -27.163 1.00 67.62 185 ARG A C 1
ATOM 1511 O O . ARG A 1 185 ? 19.401 2.240 -27.662 1.00 67.62 185 ARG A O 1
ATOM 1518 N N . CYS A 1 186 ? 19.384 3.585 -25.867 1.00 78.94 186 CYS A N 1
ATOM 1519 C CA . CYS A 1 186 ? 18.846 2.590 -24.953 1.00 78.94 186 CYS A CA 1
ATOM 1520 C C . CYS A 1 186 ? 17.344 2.827 -24.768 1.00 78.94 186 CYS A C 1
ATOM 1522 O O . CYS A 1 186 ? 16.927 3.920 -24.379 1.00 78.94 186 CYS A O 1
ATOM 1524 N N . LEU A 1 187 ? 16.534 1.813 -25.059 1.00 86.56 187 LEU A N 1
ATOM 1525 C CA . LEU A 1 187 ? 15.101 1.812 -24.793 1.00 86.56 187 LEU A CA 1
ATOM 1526 C C . LEU A 1 187 ? 14.802 0.843 -23.653 1.00 86.56 187 LEU A C 1
ATOM 1528 O O . LEU A 1 187 ? 15.283 -0.288 -23.639 1.00 86.56 187 LEU A O 1
ATOM 1532 N N . THR A 1 188 ? 13.969 1.261 -22.714 1.00 88.06 188 THR A N 1
ATOM 1533 C CA . THR A 1 188 ? 13.506 0.437 -21.601 1.00 88.06 188 THR A CA 1
ATOM 1534 C C . THR A 1 188 ? 12.005 0.258 -21.662 1.00 88.06 188 THR A C 1
ATOM 1536 O O . THR A 1 188 ? 11.273 1.126 -22.123 1.00 88.06 188 THR A O 1
ATOM 1539 N N . LYS A 1 189 ? 11.532 -0.888 -21.188 1.00 93.25 189 LYS A N 1
ATOM 1540 C CA . LYS A 1 189 ? 10.112 -1.168 -21.002 1.00 93.25 189 LYS A CA 1
ATOM 1541 C C . LYS A 1 189 ? 9.928 -1.913 -19.693 1.00 93.25 189 LYS A C 1
ATOM 1543 O O . LYS A 1 189 ? 10.708 -2.814 -19.382 1.00 93.25 189 LYS A O 1
ATOM 1548 N N . PHE A 1 190 ? 8.899 -1.541 -18.944 1.00 94.50 190 PHE A N 1
ATOM 1549 C CA . PHE A 1 190 ? 8.685 -2.043 -17.594 1.00 94.50 190 PHE A CA 1
ATOM 1550 C C . PHE A 1 190 ? 7.221 -2.339 -17.342 1.00 94.50 190 PHE A C 1
ATOM 1552 O O . PHE A 1 190 ? 6.352 -1.506 -17.596 1.00 94.50 190 PHE A O 1
ATOM 1559 N N . VAL A 1 191 ? 6.949 -3.542 -16.853 1.00 96.62 191 VAL A N 1
ATOM 1560 C CA . VAL A 1 191 ? 5.599 -3.971 -16.505 1.00 96.62 191 VAL A CA 1
ATOM 1561 C C . VAL A 1 191 ? 5.636 -4.629 -15.138 1.00 96.62 191 VAL A C 1
ATOM 1563 O O . VAL A 1 191 ? 6.446 -5.525 -14.916 1.00 96.62 191 VAL A O 1
ATOM 1566 N N . VAL A 1 192 ? 4.735 -4.216 -14.254 1.00 97.00 192 VAL A N 1
ATOM 1567 C CA . VAL A 1 192 ? 4.451 -4.882 -12.984 1.00 97.00 192 VAL A CA 1
ATOM 1568 C C . VAL A 1 192 ? 2.997 -5.304 -12.988 1.00 97.00 192 VAL A C 1
ATOM 1570 O O . VAL A 1 192 ? 2.108 -4.480 -13.198 1.00 97.00 192 VAL A O 1
ATOM 1573 N N . THR A 1 193 ? 2.767 -6.593 -12.766 1.00 97.44 193 THR A N 1
ATOM 1574 C CA . THR A 1 193 ? 1.432 -7.175 -12.624 1.00 97.44 193 THR A CA 1
ATOM 1575 C C . THR A 1 193 ? 1.324 -7.805 -11.236 1.00 97.44 193 THR A C 1
ATOM 1577 O O . THR A 1 193 ? 2.045 -8.765 -10.956 1.00 97.44 193 THR A O 1
ATOM 1580 N N . PRO A 1 194 ? 0.490 -7.255 -10.344 1.00 97.25 194 PRO A N 1
ATOM 1581 C CA . PRO A 1 194 ? 0.287 -7.808 -9.016 1.00 97.25 194 PRO A CA 1
ATOM 1582 C C . PRO A 1 194 ? -0.681 -9.000 -9.062 1.00 97.25 194 PRO A C 1
ATOM 1584 O O . PRO A 1 194 ? -1.647 -9.004 -9.820 1.00 97.25 194 PRO A O 1
ATOM 1587 N N . GLU A 1 195 ? -0.435 -10.002 -8.226 1.00 97.50 195 GLU A N 1
ATOM 1588 C CA . GLU A 1 195 ? -1.273 -11.192 -8.077 1.00 97.50 195 GLU A CA 1
ATOM 1589 C C . GLU A 1 195 ? -1.309 -11.615 -6.605 1.00 97.50 195 GLU A C 1
ATOM 1591 O O . GLU A 1 195 ? -0.335 -11.416 -5.878 1.00 97.50 195 GLU A O 1
ATOM 1596 N N . ILE A 1 196 ? -2.420 -12.199 -6.149 1.00 96.31 196 ILE A N 1
ATOM 1597 C CA . ILE A 1 196 ? -2.499 -12.809 -4.819 1.00 96.31 196 ILE A CA 1
ATOM 1598 C C . ILE A 1 196 ? -2.762 -14.304 -4.970 1.00 96.31 196 ILE A C 1
ATOM 1600 O O . ILE A 1 196 ? -3.815 -14.696 -5.470 1.00 96.31 196 ILE A O 1
ATOM 1604 N N . ILE A 1 197 ? -1.823 -15.124 -4.500 1.00 95.12 197 ILE A N 1
ATOM 1605 C CA . ILE A 1 197 ? -1.904 -16.590 -4.511 1.00 95.12 197 ILE A CA 1
ATOM 1606 C C . ILE A 1 197 ? -1.744 -17.073 -3.071 1.00 95.12 197 ILE A C 1
ATOM 1608 O O . ILE A 1 197 ? -0.804 -16.670 -2.390 1.00 95.12 197 ILE A O 1
ATOM 1612 N N . ASP A 1 198 ? -2.679 -17.892 -2.585 1.00 92.94 198 ASP A N 1
ATOM 1613 C CA . ASP A 1 198 ? -2.656 -18.466 -1.229 1.00 92.94 198 ASP A CA 1
ATOM 1614 C C . ASP A 1 198 ? -2.410 -17.429 -0.110 1.00 92.94 198 ASP A C 1
ATOM 1616 O O . ASP A 1 198 ? -1.714 -17.672 0.877 1.00 92.94 198 ASP A O 1
ATOM 1620 N N . GLY A 1 199 ? -2.977 -16.228 -0.271 1.00 88.31 199 GLY A N 1
ATOM 1621 C CA . GLY A 1 199 ? -2.853 -15.129 0.691 1.00 88.31 199 GLY A CA 1
ATOM 1622 C C . GLY A 1 199 ? -1.502 -14.402 0.675 1.00 88.31 199 GLY A C 1
ATOM 1623 O O . GLY A 1 199 ? -1.260 -13.556 1.540 1.00 88.31 199 GLY A O 1
ATOM 1624 N N . GLN A 1 200 ? -0.634 -14.694 -0.294 1.00 92.62 200 GLN A N 1
ATOM 1625 C CA . GLN A 1 200 ? 0.630 -13.998 -0.521 1.00 92.62 200 GLN A CA 1
ATOM 1626 C C . GLN A 1 200 ? 0.504 -13.040 -1.704 1.00 92.62 200 GLN A C 1
ATOM 1628 O O . GLN A 1 200 ? -0.039 -13.409 -2.740 1.00 92.62 200 GLN A O 1
ATOM 1633 N N . LEU A 1 201 ? 1.018 -11.816 -1.555 1.00 94.81 201 LEU A N 1
ATOM 1634 C CA . LEU A 1 201 ? 1.121 -10.853 -2.653 1.00 94.81 201 LEU A CA 1
ATOM 1635 C C . LEU A 1 201 ? 2.393 -11.121 -3.456 1.00 94.81 201 LEU A C 1
ATOM 1637 O O . LEU A 1 201 ? 3.495 -11.050 -2.911 1.00 94.81 201 LEU A O 1
ATOM 1641 N N . LEU A 1 202 ? 2.235 -11.359 -4.753 1.00 95.50 202 LEU A N 1
ATOM 1642 C CA . LEU A 1 202 ? 3.320 -1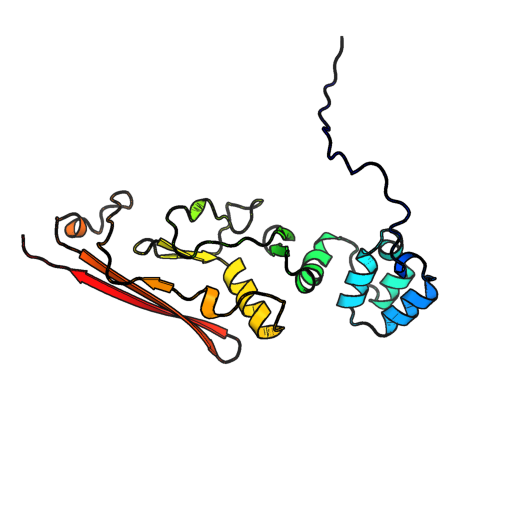1.482 -5.716 1.00 95.50 202 LEU A CA 1
ATOM 1643 C C . LEU A 1 202 ? 3.287 -10.295 -6.681 1.00 95.50 202 LEU A C 1
ATOM 1645 O O . LEU A 1 202 ? 2.232 -9.919 -7.187 1.00 95.50 202 LEU A O 1
ATOM 1649 N N . LEU A 1 203 ? 4.454 -9.710 -6.954 1.00 95.19 203 LEU A N 1
ATOM 1650 C CA . LEU A 1 203 ? 4.621 -8.661 -7.961 1.00 95.19 203 LEU A CA 1
ATOM 1651 C C . LEU A 1 203 ? 5.402 -9.223 -9.150 1.00 95.19 203 LEU A C 1
ATOM 1653 O O . LEU A 1 203 ? 6.635 -9.265 -9.139 1.00 95.19 203 LEU A O 1
ATOM 1657 N N . HIS A 1 204 ? 4.690 -9.650 -10.192 1.00 95.56 204 HIS A N 1
ATOM 1658 C CA . HIS A 1 204 ? 5.318 -10.137 -11.419 1.00 95.56 204 HIS A CA 1
ATOM 1659 C C . HIS A 1 204 ? 5.907 -8.969 -12.187 1.00 95.56 204 HIS A C 1
ATOM 1661 O O . HIS A 1 204 ? 5.184 -8.118 -12.704 1.00 95.56 204 HIS A O 1
ATOM 1667 N N . THR A 1 205 ? 7.232 -8.936 -12.258 1.00 95.00 205 THR A N 1
ATOM 1668 C CA . THR A 1 205 ? 7.974 -7.814 -12.823 1.00 95.00 205 THR A CA 1
ATOM 1669 C C . THR A 1 205 ? 8.665 -8.237 -14.115 1.00 95.00 205 THR A C 1
ATOM 1671 O O . THR A 1 205 ? 9.479 -9.157 -14.121 1.00 95.00 205 THR A O 1
ATOM 1674 N N . ILE A 1 206 ? 8.359 -7.553 -15.217 1.00 95.25 206 ILE A N 1
ATOM 1675 C CA . ILE A 1 206 ? 8.998 -7.751 -16.520 1.00 95.25 206 ILE A CA 1
ATOM 1676 C C . ILE A 1 206 ? 9.784 -6.489 -16.867 1.00 95.25 206 ILE A C 1
ATOM 1678 O O . ILE A 1 206 ? 9.209 -5.438 -17.154 1.00 95.25 206 ILE A O 1
ATOM 1682 N N . GLN A 1 207 ? 11.105 -6.628 -16.895 1.00 92.19 207 GLN A N 1
ATOM 1683 C CA . GLN A 1 207 ? 12.050 -5.599 -17.319 1.00 92.19 207 GLN A CA 1
ATOM 1684 C C . GLN A 1 207 ? 12.581 -5.961 -18.705 1.00 92.19 207 GLN A C 1
ATOM 1686 O O . GLN A 1 207 ? 13.051 -7.076 -18.928 1.00 92.19 207 GLN A O 1
ATOM 1691 N N . ARG A 1 208 ? 12.495 -5.034 -19.660 1.00 91.69 208 ARG A N 1
ATOM 1692 C CA . ARG A 1 208 ? 13.101 -5.188 -20.986 1.00 91.69 208 ARG A CA 1
ATOM 1693 C C . ARG A 1 208 ? 14.002 -4.005 -21.270 1.00 91.69 208 ARG A C 1
ATOM 1695 O O . ARG A 1 208 ? 13.626 -2.860 -21.025 1.00 91.69 208 ARG A O 1
ATOM 1702 N N . VAL A 1 209 ? 15.165 -4.308 -21.825 1.00 87.81 209 VAL A N 1
ATOM 1703 C CA . VAL A 1 209 ? 16.145 -3.327 -22.273 1.00 87.81 209 VAL A CA 1
ATOM 1704 C C . VAL A 1 209 ? 16.493 -3.671 -23.710 1.00 87.81 209 VAL A C 1
ATOM 1706 O O . VAL A 1 209 ? 16.788 -4.823 -24.025 1.00 87.81 209 VAL A O 1
ATOM 1709 N N . TRP A 1 210 ? 16.414 -2.680 -24.582 1.00 86.31 210 TRP A N 1
ATOM 1710 C CA . TRP A 1 210 ? 16.927 -2.748 -25.936 1.00 86.31 210 TRP A CA 1
ATOM 1711 C C . TRP A 1 210 ? 18.048 -1.731 -26.057 1.00 86.31 210 TRP A C 1
ATOM 1713 O O . TRP A 1 210 ? 17.913 -0.594 -25.610 1.00 86.31 210 TRP A O 1
ATOM 1723 N N . TYR A 1 211 ? 19.160 -2.158 -26.631 1.00 82.94 211 TYR A N 1
ATOM 1724 C CA . TYR A 1 211 ? 20.358 -1.351 -26.720 1.00 82.94 211 TYR A CA 1
ATOM 1725 C C . TYR A 1 211 ? 20.884 -1.412 -28.145 1.00 82.94 211 TYR A C 1
ATOM 1727 O O . TYR A 1 211 ? 21.243 -2.487 -28.628 1.00 82.94 211 TYR A O 1
ATOM 1735 N N . ASP A 1 212 ? 20.897 -0.254 -28.796 1.00 78.50 212 ASP A N 1
ATOM 1736 C CA . ASP A 1 212 ? 21.517 -0.075 -30.100 1.00 78.50 212 ASP A CA 1
ATOM 1737 C C . ASP A 1 212 ? 22.989 0.284 -29.919 1.00 78.50 212 ASP A C 1
ATOM 1739 O O . ASP A 1 212 ? 23.309 1.298 -29.285 1.00 78.50 212 ASP A O 1
ATOM 1743 N N . ARG A 1 213 ? 23.880 -0.553 -30.449 1.00 61.94 213 ARG A N 1
ATOM 1744 C CA . ARG A 1 213 ? 25.331 -0.386 -30.321 1.00 61.94 213 ARG A CA 1
ATOM 1745 C C . ARG A 1 213 ? 25.960 -0.032 -31.664 1.00 61.94 213 ARG A C 1
ATOM 1747 O O . ARG A 1 213 ? 26.962 -0.631 -32.018 1.00 61.94 213 ARG A O 1
ATOM 1754 N N . ASP A 1 214 ? 25.388 0.942 -32.364 1.00 58.31 214 ASP A N 1
ATOM 1755 C CA . ASP A 1 214 ? 25.930 1.468 -33.619 1.00 58.31 214 ASP A CA 1
ATOM 1756 C C . ASP A 1 214 ? 26.020 3.008 -33.573 1.00 58.31 214 ASP A C 1
ATOM 1758 O O . ASP A 1 214 ? 25.094 3.719 -33.969 1.00 58.31 214 ASP A O 1
ATOM 1762 N N . VAL A 1 215 ? 27.156 3.521 -33.075 1.00 48.09 215 VAL A N 1
ATOM 1763 C CA . VAL A 1 215 ? 27.757 4.812 -33.477 1.00 48.09 215 VAL A CA 1
ATOM 1764 C C . VAL A 1 215 ? 29.266 4.634 -33.561 1.00 48.09 215 VAL A C 1
ATOM 1766 O O . VAL A 1 215 ? 29.851 4.197 -32.543 1.00 48.09 215 VAL A O 1
#

Foldseek 3Di:
DDDDDDDPDDPDDPPDDDDPPPVLNVDDVVVVLVVLLPDDPLVLVVVLVPDPCSLPDPSSVVSVPDDDDSDVLVSQCSVCLVPQQWDQDPPVSHIDGQDDDDQADPVVLVVQPDPVCSVDFDWDADNQRSGIDGPSQVVQCLSCVVPNPPGGDHQCSNWDWDDWDFGDDDPPDDDPPVVVVPPWGKIKTKTWDWDADPSDIDTDIDIDIDTGDDD

Secondary structure (DSSP, 8-state):
--------------S-------GGGGS-HHHHHHHHHTS-HHHHHHHHHT-HHHHT-HHHHHTT-TT----GGGGHHHHHTT-TTEEEETTTTEEEE--PPPSB-TTGGG--S-TT-TTS--EEEEGGGTEEEEHHHHHHHHHHHHH-TTSS--GGGG-EEEEEEE----TTS-STTGGGSS---EEEEEEEEEEEETTEEEEEEEEEEEE----

Sequence (215 aa):
MSSNCTAMENMTLPSSPEDLTSPFAKLCIDLVLQIADFLPSESVLALALTTKTLFNSQALWRLRGPYVQHSPGRHAQPIARYSPDWIYCDFCFRLHPRRDTPKITDGWRELHPCPLRPEHPIWLHFDTWNYHVQFEDVYKVMTMHRWGAPYGDALDSLAVKLDWQVMRYDAGHEELNRYLATTGRCLTKFVVTPEIIDGQLLLHTIQRVWYDRDV

Radius of gyration: 25.29 Å; chains: 1; bounding box: 59×61×68 Å